Protein AF-0000000071587206 (afdb_homodimer)

InterPro domains:
  IPR025459 Domain of unknown function DUF4279 [PF14106] (5-132)

Radius of gyration: 20.03 Å; Cα contacts (8 Å, |Δi|>4): 593; chains: 2; bounding box: 58×48×37 Å

Solvent-accessible surface area (backbone atoms only — not comparable to full-atom values): 14057 Å² total; per-residue (Å²): 128,79,64,24,29,35,28,26,33,42,34,41,34,29,67,79,74,61,62,65,58,53,28,63,63,63,71,46,83,64,75,44,76,42,46,48,69,41,63,53,89,91,45,88,52,53,31,90,35,18,35,39,25,40,61,53,70,76,35,79,46,62,45,50,48,58,47,46,48,63,54,47,59,75,43,66,85,33,52,67,43,50,51,52,47,39,73,74,54,65,47,45,39,36,37,36,36,42,36,39,30,22,77,80,45,72,51,52,45,51,42,49,29,66,53,28,29,52,37,16,72,72,46,19,26,37,37,50,45,80,42,83,44,125,129,78,65,25,28,35,28,26,36,44,34,41,36,29,66,79,74,61,61,64,56,53,28,63,64,63,72,46,82,62,76,44,76,42,48,48,68,40,64,54,90,92,46,87,51,52,32,89,35,17,35,40,23,41,61,51,70,75,34,80,46,60,45,50,47,60,46,46,49,62,54,45,59,75,45,67,84,32,52,67,44,49,51,50,47,40,72,73,55,65,46,45,39,37,38,37,37,42,35,39,30,23,77,81,44,71,50,52,43,50,42,48,29,67,54,27,28,52,38,16,72,73,48,18,26,37,37,51,47,80,39,85,45,125

pLDDT: mean 91.96, std 6.95, range [60.25, 98.06]

Foldseek 3Di:
DDAKKKKKKKKKKAADDDLVVLCVLLVDQFPDWADAPDADDPRPGHDNITMGMHMDDIDHDQANVVRLCVVCVSCQVRLVSLQVCCVPGVIAMEMEMEIEHDPNRHHDDDDDPVSVVSCVSSVHHYYYHYHYDD/DDAKKKKKKKKKKAADDDLVVLCVLLVDQFPDWADAPDADDPRPGHDNITMGMHMDDIDHDQANVVRLCVVCVSCVVRLVSLQVCCVPGVIAIEMEMEIEHDPNRHHDDDDDPVSVVSCVSSVHHYYYHYHYDD

Organism: Yersinia pestis (NCBI:txid632)

Secondary structure (DSSP, 8-state):
-PPPEEEEEEEEEESS--HHHHHHHHT---SEEE-BT---TT-SS-BSSEEEEEEPPPEE-SBHHHHHHHHHHTTGGGHHHHHHHHHHH--EEEEEEEEEEBTTBPPBEEE-HHHHHHHHHTTEEEEEEEEE--/-PPPEEEEEEEEEESS--HHHHHHHHT---SEEE-BT---TT-SS-BSSEEEEEEPPPEE-SBHHHHHHHHHHTTGGGHHHHHHHHHHH--EEEEEEEEEEBTTBPPBEEE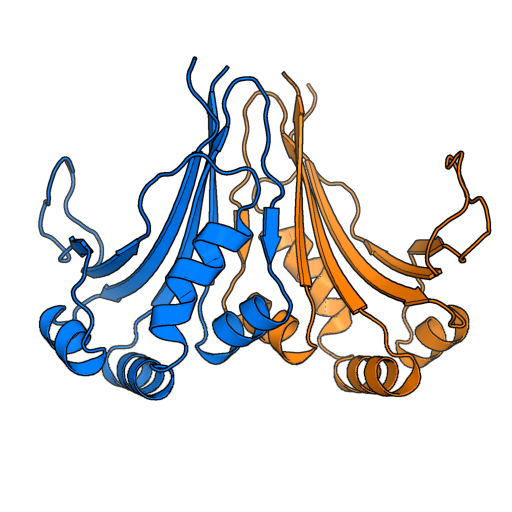-HHHHHHHHHTTEEEEEEEEE--

Nearest PDB structures (foldseek):
  2cz4-assembly1_B  TM=5.087E-01  e=4.008E-01  Thermus thermophilus HB8
  5d4l-assembly2_B  TM=5.015E-01  e=4.863E-01  Thiomonas intermedia K12
  2wny-assembly2_B  TM=2.844E-01  e=4.559E-01  Methanothermobacter thermautotrophicus
  8ic5-assembly1_AA  TM=1.953E-01  e=5.899E-01  Mus musculus
  4wf9-assembly1_D  TM=2.758E-01  e=7.269E+00  Staphylococcus aureus subsp. aureus NCTC 8325

Sequence (268 aa):
MNKTTVKAEFSICGDIFDPNEITTLLQIEPMEVHLKGVISGTRKRPSTETSWSICTEKEESYDVDEQTRKLLSSLKCKIDALEEIKEKYSVTFIFSLLIEIENGEKPSIYWSAETNRFLGSIGAESSIDLYIYSMNKTTVKAEFSICGDIFDPNEITTLLQIEPMEVHLKGVISGTRKRPSTETSWSICTEKEESYDVDEQTRKLLSSLKCKIDALEEIKEKYSVTFIFSLLIEIENGEKPSIYWSAETNRFLGSIGAESSIDLYIYS

Structure (mmCIF, N/CA/C/O backbone):
data_AF-0000000071587206-model_v1
#
loop_
_entity.id
_entity.type
_entity.pdbx_description
1 polymer 'Uncharacterized protein'
#
loop_
_atom_site.group_PDB
_atom_site.id
_atom_site.type_symbol
_atom_site.label_atom_id
_atom_site.label_alt_id
_atom_site.label_comp_id
_atom_site.label_asym_id
_atom_site.label_entity_id
_atom_site.label_seq_id
_atom_site.pdbx_PDB_ins_code
_atom_site.Cartn_x
_atom_site.Cartn_y
_atom_site.Cartn_z
_atom_site.occupancy
_atom_site.B_iso_or_equiv
_atom_site.auth_seq_id
_atom_site.auth_comp_id
_atom_site.auth_asym_id
_atom_site.auth_atom_id
_atom_site.pdbx_PDB_model_num
ATOM 1 N N . MET A 1 1 ? -11.305 15.023 23.125 1 60.25 1 MET A N 1
ATOM 2 C CA . MET A 1 1 ? -10.328 15.312 22.078 1 60.25 1 MET A CA 1
ATOM 3 C C . MET A 1 1 ? -10.383 14.273 20.969 1 60.25 1 MET A C 1
ATOM 5 O O . MET A 1 1 ? -10.484 13.07 21.234 1 60.25 1 MET A O 1
ATOM 9 N N . ASN A 1 2 ? -10.594 14.703 19.75 1 80.81 2 ASN A N 1
ATOM 10 C CA . ASN A 1 2 ? -10.734 13.75 18.672 1 80.81 2 ASN A CA 1
ATOM 11 C C . ASN A 1 2 ? -9.43 12.984 18.422 1 80.81 2 ASN A C 1
ATOM 13 O O . ASN A 1 2 ? -8.344 13.523 18.641 1 80.81 2 ASN A O 1
ATOM 17 N N . LYS A 1 3 ? -9.484 11.703 18.453 1 90.31 3 LYS A N 1
ATOM 18 C CA . LYS A 1 3 ? -8.305 10.867 18.266 1 90.31 3 LYS A CA 1
ATOM 19 C C . LYS A 1 3 ? -8.203 10.383 16.812 1 90.31 3 LYS A C 1
ATOM 21 O O . LYS A 1 3 ? -9.195 10.375 16.094 1 90.31 3 LYS A O 1
ATOM 26 N N . THR A 1 4 ? -6.93 10.156 16.516 1 91.88 4 THR A N 1
ATOM 27 C CA . THR A 1 4 ? -6.703 9.602 15.18 1 91.88 4 THR A CA 1
ATOM 28 C C . THR A 1 4 ? -7.398 8.258 15.031 1 91.88 4 THR A C 1
ATOM 30 O O . THR A 1 4 ? -7.324 7.41 15.93 1 91.88 4 THR A O 1
ATOM 33 N N . THR A 1 5 ? -8.102 8.109 13.938 1 94.5 5 THR A N 1
ATOM 34 C CA . THR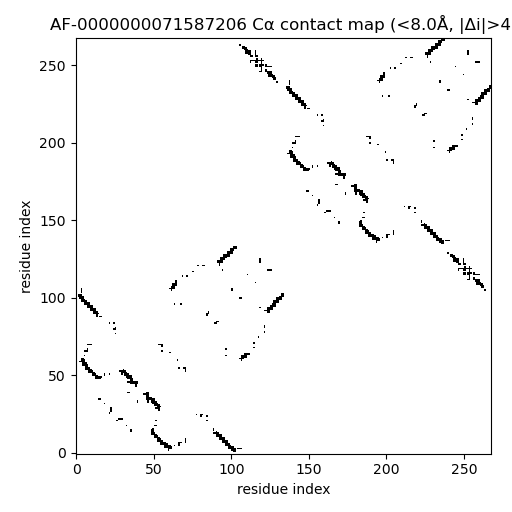 A 1 5 ? -8.844 6.867 13.727 1 94.5 5 THR A CA 1
ATOM 35 C C . THR A 1 5 ? -8.492 6.25 12.375 1 94.5 5 THR A C 1
ATOM 37 O O . THR A 1 5 ? -8.086 6.953 11.453 1 94.5 5 THR A O 1
ATOM 40 N N . VAL A 1 6 ? -8.57 4.965 12.352 1 94.69 6 VAL A N 1
ATOM 41 C CA . VAL A 1 6 ? -8.297 4.199 11.141 1 94.69 6 VAL A CA 1
ATOM 42 C C . VAL A 1 6 ? -9.445 3.229 10.867 1 94.69 6 VAL A C 1
ATOM 44 O O . VAL A 1 6 ? -9.992 2.633 11.797 1 94.69 6 VAL A O 1
ATOM 47 N N . LYS A 1 7 ? -9.789 3.146 9.633 1 95.81 7 LYS A N 1
ATOM 48 C CA . LYS A 1 7 ? -10.758 2.1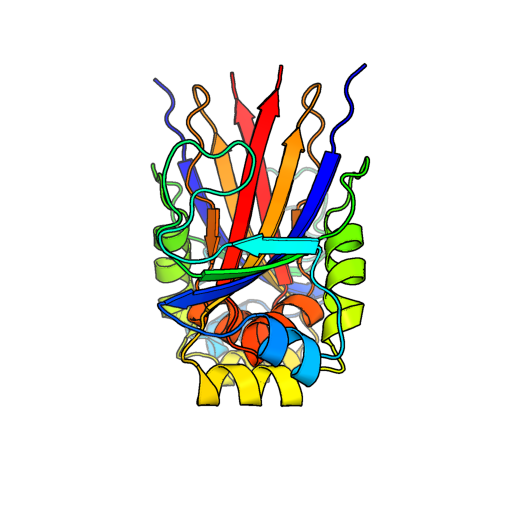8 9.125 1 95.81 7 LYS A CA 1
ATOM 49 C C . LYS A 1 7 ? -10.234 1.481 7.871 1 95.81 7 LYS A C 1
ATOM 51 O O . LYS A 1 7 ? -9.625 2.117 7.008 1 95.81 7 LYS A O 1
ATOM 56 N N . ALA A 1 8 ? -10.352 0.162 7.832 1 96.31 8 ALA A N 1
ATOM 57 C CA . ALA A 1 8 ? -10 -0.601 6.637 1 96.31 8 ALA A CA 1
ATOM 58 C C . ALA A 1 8 ? -11.25 -1.062 5.891 1 96.31 8 ALA A C 1
ATOM 60 O O . ALA A 1 8 ? -12.25 -1.426 6.512 1 96.31 8 ALA A O 1
ATOM 61 N N . GLU A 1 9 ? -11.203 -1.039 4.598 1 97.19 9 GLU A N 1
ATOM 62 C CA . GLU A 1 9 ? -12.328 -1.458 3.766 1 97.19 9 GLU A CA 1
ATOM 63 C C . GLU A 1 9 ? -11.859 -2.287 2.576 1 97.19 9 GLU A C 1
ATOM 65 O O . GLU A 1 9 ? -10.836 -1.973 1.961 1 97.19 9 GLU A O 1
ATOM 70 N N . PHE A 1 10 ? -12.516 -3.381 2.328 1 98.06 10 PHE A N 1
ATOM 71 C CA . PHE A 1 10 ? -12.367 -4.164 1.109 1 98.06 10 PHE A CA 1
ATOM 72 C C . PHE A 1 10 ? -13.617 -4.074 0.247 1 98.06 10 PHE A C 1
ATOM 74 O O . PHE A 1 10 ? -14.727 -4.348 0.719 1 98.06 10 PHE A O 1
ATOM 81 N N . SER A 1 11 ? -13.383 -3.693 -0.993 1 97.75 11 SER A N 1
ATOM 82 C CA . SER A 1 11 ? -14.516 -3.5 -1.886 1 97.75 11 SER A CA 1
ATOM 83 C C . SER A 1 11 ? -14.367 -4.32 -3.162 1 97.75 11 SER A C 1
ATOM 85 O O . SER A 1 11 ? -13.266 -4.441 -3.699 1 97.75 11 SER A O 1
ATOM 87 N N . ILE A 1 12 ? -15.414 -4.824 -3.602 1 97.94 12 ILE A N 1
ATOM 88 C CA . ILE A 1 12 ? -15.57 -5.43 -4.922 1 97.94 12 ILE A CA 1
ATOM 89 C C . ILE A 1 12 ? -16.406 -4.508 -5.812 1 97.94 12 ILE A C 1
ATOM 91 O O . ILE A 1 12 ? -17.578 -4.242 -5.527 1 97.94 12 ILE A O 1
ATOM 95 N N . CYS A 1 13 ? -15.75 -4.004 -6.832 1 97.38 13 CYS A N 1
ATOM 96 C CA . CYS A 1 13 ? -16.406 -3.018 -7.68 1 97.38 13 CYS A CA 1
ATOM 97 C C . CYS A 1 13 ? -16.516 -3.52 -9.117 1 97.38 13 CYS A C 1
ATOM 99 O O . CYS A 1 13 ? -15.586 -4.145 -9.633 1 97.38 13 CYS A O 1
ATOM 101 N N . GLY A 1 14 ? -17.609 -3.266 -9.695 1 95.19 14 GLY A N 1
ATOM 102 C CA . GLY A 1 14 ? -17.844 -3.637 -11.078 1 95.19 14 GLY A CA 1
ATOM 103 C C . GLY A 1 14 ? -19.031 -2.912 -11.703 1 95.19 14 GLY A C 1
ATOM 104 O O . GLY A 1 14 ? -19.703 -2.129 -11.031 1 95.19 14 GLY A O 1
ATOM 105 N N . ASP A 1 15 ? -19.172 -3.08 -13 1 91.69 15 ASP A N 1
ATOM 106 C CA . ASP A 1 15 ? -20.266 -2.428 -13.703 1 91.69 15 ASP A CA 1
ATOM 107 C C . ASP A 1 15 ? -21.609 -2.98 -13.258 1 91.69 15 ASP A C 1
ATOM 109 O O . ASP A 1 15 ? -22.359 -2.312 -12.531 1 91.69 15 ASP A O 1
ATOM 113 N N . ILE A 1 16 ? -21.938 -4.273 -13.672 1 87 16 ILE A N 1
ATOM 114 C CA . ILE A 1 16 ? -23.203 -4.855 -13.25 1 87 16 ILE A CA 1
ATOM 115 C C . ILE A 1 16 ? -22.969 -6.273 -12.734 1 87 16 ILE A C 1
ATOM 117 O O . ILE A 1 16 ? -22.438 -7.125 -13.445 1 87 16 ILE A O 1
ATOM 121 N N . PHE A 1 17 ? -23.266 -6.488 -11.5 1 93.81 17 PHE A N 1
ATOM 122 C CA . PHE A 1 17 ? -23.297 -7.805 -10.875 1 93.81 17 PHE A CA 1
ATOM 123 C C . PHE A 1 17 ? -24.281 -7.832 -9.719 1 93.81 17 PHE A C 1
ATOM 125 O O . PHE A 1 17 ? -24.734 -6.781 -9.258 1 93.81 17 PHE A O 1
ATOM 132 N N . ASP A 1 18 ? -24.703 -8.984 -9.336 1 95 18 ASP A N 1
ATOM 133 C CA . ASP A 1 18 ? -25.609 -9.141 -8.211 1 95 18 ASP A CA 1
ATOM 134 C C . ASP A 1 18 ? -24.844 -9.289 -6.898 1 95 18 ASP A C 1
ATOM 136 O O . ASP A 1 18 ? -24.219 -10.32 -6.652 1 95 18 ASP A O 1
ATOM 140 N N . PRO A 1 19 ? -24.938 -8.312 -6.02 1 96.12 19 PRO A N 1
ATOM 141 C CA . PRO A 1 19 ? -24.219 -8.391 -4.746 1 96.12 19 PRO A CA 1
ATOM 142 C C . PRO A 1 19 ? -24.594 -9.625 -3.936 1 96.12 19 PRO A C 1
ATOM 144 O O . PRO A 1 19 ? -23.766 -10.133 -3.166 1 96.12 19 PRO A O 1
ATOM 147 N N . ASN A 1 20 ? -25.75 -10.117 -4.133 1 96.56 20 ASN A N 1
ATOM 148 C CA . ASN A 1 20 ? -26.172 -11.312 -3.406 1 96.56 20 ASN A CA 1
ATOM 149 C C . ASN A 1 20 ? -25.375 -12.531 -3.842 1 96.56 20 ASN A C 1
ATOM 151 O O . ASN A 1 20 ? -25.109 -13.43 -3.037 1 96.56 20 ASN A O 1
ATOM 155 N N . GLU A 1 21 ? -25.078 -12.57 -5.055 1 96.31 21 GLU A N 1
ATOM 156 C CA . GLU A 1 21 ? -24.25 -13.672 -5.543 1 96.31 21 GLU A CA 1
ATOM 157 C C . GLU A 1 21 ? -22.859 -13.641 -4.906 1 96.31 21 GLU A C 1
ATOM 159 O O . GLU A 1 21 ? -22.312 -14.688 -4.562 1 96.31 21 GLU A O 1
ATOM 164 N N . ILE A 1 22 ? -22.281 -12.43 -4.773 1 96.88 22 ILE A N 1
ATOM 165 C CA . ILE A 1 22 ? -20.984 -12.266 -4.133 1 96.88 22 ILE A CA 1
ATOM 166 C C . ILE A 1 22 ? -21.047 -12.742 -2.686 1 96.88 22 ILE A C 1
ATOM 168 O O . ILE A 1 22 ? -20.172 -13.469 -2.221 1 96.88 22 ILE A O 1
ATOM 172 N N . THR A 1 23 ? -22.141 -12.352 -2.043 1 97.56 23 THR A N 1
ATOM 173 C CA . THR A 1 23 ? -22.359 -12.742 -0.652 1 97.56 23 THR A CA 1
ATOM 174 C C . THR A 1 23 ? -22.422 -14.258 -0.515 1 97.56 23 THR A C 1
ATOM 176 O O . THR A 1 23 ? -21.828 -14.828 0.407 1 97.56 23 THR A O 1
ATOM 179 N N . THR A 1 24 ? -23.094 -14.836 -1.479 1 96.88 24 THR A N 1
ATOM 180 C CA . THR A 1 24 ? -23.25 -16.281 -1.466 1 96.88 24 THR A CA 1
ATOM 181 C C . THR A 1 24 ? -21.922 -16.984 -1.691 1 96.88 24 THR A C 1
ATOM 183 O O . THR A 1 24 ? -21.578 -17.938 -0.986 1 96.88 24 THR A O 1
ATOM 186 N N . LEU A 1 25 ? -21.141 -16.5 -2.619 1 96.12 25 LEU A N 1
ATOM 187 C CA . LEU A 1 25 ? -19.859 -17.109 -2.957 1 96.12 25 LEU A CA 1
ATOM 188 C C . LEU A 1 25 ? -18.859 -16.938 -1.82 1 96.12 25 LEU A C 1
ATOM 190 O O . LEU A 1 25 ? -18.125 -17.875 -1.474 1 96.12 25 LEU A O 1
ATOM 194 N N . LEU A 1 26 ? -18.844 -15.781 -1.201 1 96.62 26 LEU A N 1
ATOM 195 C CA . LEU A 1 26 ? -17.859 -15.469 -0.163 1 96.62 26 LEU A CA 1
ATOM 196 C C . LEU A 1 26 ? -18.328 -15.977 1.196 1 96.62 26 LEU A C 1
ATOM 198 O O . LEU A 1 26 ? -17.516 -16.172 2.102 1 96.62 26 LEU A O 1
ATOM 202 N N . GLN A 1 27 ? -19.656 -16.141 1.321 1 96.69 27 GLN A N 1
ATOM 203 C CA . GLN A 1 27 ? -20.266 -16.453 2.607 1 96.69 27 GLN A CA 1
ATOM 204 C C . GLN A 1 27 ? -19.922 -15.406 3.658 1 96.69 27 GLN A C 1
ATOM 206 O O . GLN A 1 27 ? -19.578 -15.75 4.793 1 96.69 27 GLN A O 1
ATOM 211 N N . ILE A 1 28 ? -19.875 -14.227 3.23 1 96.38 28 ILE A N 1
ATOM 212 C CA . ILE A 1 28 ? -19.656 -13.047 4.062 1 96.38 28 ILE A CA 1
ATOM 213 C C . ILE A 1 28 ? -20.719 -11.992 3.75 1 96.38 28 ILE A C 1
ATOM 215 O O . ILE A 1 28 ? -20.984 -11.695 2.58 1 96.38 28 ILE A O 1
ATOM 219 N N . GLU A 1 29 ? -21.375 -11.5 4.809 1 96.31 29 GLU A N 1
ATOM 220 C CA . GLU A 1 29 ? -22.344 -10.43 4.602 1 96.31 29 GLU A CA 1
ATOM 221 C C . GLU A 1 29 ? -21.656 -9.086 4.414 1 96.31 29 GLU A C 1
ATOM 223 O O . GLU A 1 29 ? -20.75 -8.742 5.172 1 96.31 29 GLU A O 1
ATOM 228 N N . PRO A 1 30 ? -22.062 -8.32 3.408 1 96.75 30 PRO A N 1
ATOM 229 C CA . PRO A 1 30 ? -21.469 -6.996 3.236 1 96.75 30 PRO A CA 1
ATOM 230 C C . PRO A 1 30 ? -21.922 -6 4.297 1 96.75 30 PRO A C 1
ATOM 232 O O . PRO A 1 30 ? -23 -6.172 4.887 1 96.75 30 PRO A O 1
ATOM 235 N N . MET A 1 31 ? -21.141 -5.047 4.5 1 94.19 31 MET A N 1
ATOM 236 C CA . MET A 1 31 ? -21.547 -3.914 5.328 1 94.19 31 MET A CA 1
ATOM 237 C C . MET A 1 31 ? -22.219 -2.834 4.484 1 94.19 31 MET A C 1
ATOM 239 O O . MET A 1 31 ? -23.094 -2.123 4.961 1 94.19 31 MET A O 1
ATOM 243 N N . GLU A 1 32 ? -21.734 -2.74 3.246 1 93.44 32 GLU A N 1
ATOM 244 C CA . GLU A 1 32 ? -22.297 -1.752 2.332 1 93.44 32 GLU A CA 1
ATOM 245 C C . GLU A 1 32 ? -22.438 -2.324 0.925 1 93.44 32 GLU A C 1
ATOM 247 O O . GLU A 1 32 ? -21.562 -3.055 0.451 1 93.44 32 GLU A O 1
ATOM 252 N N . VAL A 1 33 ? -23.547 -1.938 0.276 1 94.94 33 VAL A N 1
ATOM 253 C CA . VAL A 1 33 ? -23.781 -2.291 -1.118 1 94.94 33 VAL A CA 1
ATOM 254 C C . VAL A 1 33 ? -24.266 -1.062 -1.886 1 94.94 33 VAL A C 1
ATOM 256 O O . VAL A 1 33 ? -25.141 -0.324 -1.406 1 94.94 33 VAL A O 1
ATOM 259 N N . HIS A 1 34 ? -23.625 -0.82 -2.932 1 93.19 34 HIS A N 1
ATOM 260 C CA . HIS A 1 34 ? -24.078 0.207 -3.861 1 93.19 34 HIS A CA 1
ATOM 261 C C . HIS A 1 34 ? -24.406 -0.39 -5.227 1 93.19 34 HIS A C 1
ATOM 263 O O . HIS A 1 34 ? -23.641 -1.201 -5.75 1 93.19 34 HIS A O 1
ATOM 269 N N . LEU A 1 35 ? -25.547 0.029 -5.758 1 92.69 35 LEU A N 1
ATOM 270 C CA . LEU A 1 35 ? -25.953 -0.431 -7.082 1 92.69 35 LEU A CA 1
ATOM 271 C C . LEU A 1 35 ? -25.844 0.696 -8.102 1 92.69 35 LEU A C 1
ATOM 273 O O . LEU A 1 35 ? -26.297 1.814 -7.852 1 92.69 35 LEU A O 1
ATOM 277 N N . LYS A 1 36 ? -25.25 0.338 -9.164 1 90.75 36 LYS A N 1
ATOM 278 C CA . LYS A 1 36 ? -25.094 1.326 -10.227 1 90.75 36 LYS A CA 1
ATOM 279 C C . LYS A 1 36 ? -26.438 1.964 -10.578 1 90.75 36 LYS A C 1
ATOM 281 O O . LYS A 1 36 ? -27.438 1.265 -10.742 1 90.75 36 LYS A O 1
ATOM 286 N N . GLY A 1 37 ? -26.359 3.322 -10.656 1 89.38 37 GLY A N 1
ATOM 287 C CA . GLY A 1 37 ? -27.547 4.055 -11.07 1 89.38 37 GLY A CA 1
ATOM 288 C C . GLY A 1 37 ? -28.516 4.336 -9.93 1 89.38 37 GLY A C 1
ATOM 289 O O . GLY A 1 37 ? -29.484 5.066 -10.094 1 89.38 37 GLY A O 1
ATOM 290 N N . VAL A 1 38 ? -28.312 3.73 -8.781 1 85.5 38 VAL A N 1
ATOM 291 C CA . VAL A 1 38 ? -29.203 3.885 -7.633 1 85.5 38 VAL A CA 1
ATOM 292 C C . VAL A 1 38 ? -28.625 4.914 -6.668 1 85.5 38 VAL A C 1
ATOM 294 O O . VAL A 1 38 ? -27.422 4.934 -6.418 1 85.5 38 VAL A O 1
ATOM 297 N N . ILE A 1 39 ? -29.312 5.762 -6.227 1 80.75 39 ILE A N 1
ATOM 298 C CA . ILE A 1 39 ? -28.906 6.73 -5.211 1 80.75 39 ILE A CA 1
ATOM 299 C C . ILE A 1 39 ? -29.094 6.129 -3.822 1 80.75 39 ILE A C 1
ATOM 301 O O . ILE A 1 39 ? -30.203 5.691 -3.471 1 80.75 39 ILE A O 1
ATOM 305 N N . SER A 1 40 ? -27.984 5.84 -3.24 1 69.56 40 SER A N 1
ATOM 306 C CA . SER A 1 40 ? -28.109 5.184 -1.94 1 69.56 40 SER A CA 1
ATOM 307 C C . SER A 1 40 ? -27.578 6.07 -0.822 1 69.56 40 SER A C 1
ATOM 309 O O . SER A 1 40 ? -26.609 6.816 -1.02 1 69.56 40 SER A O 1
ATOM 311 N N . GLY A 1 41 ? -28.25 5.875 0.346 1 67.12 41 GLY A N 1
ATOM 312 C CA . GLY A 1 41 ? -27.812 6.527 1.57 1 67.12 41 GLY A CA 1
ATOM 313 C C . GLY A 1 41 ? -27.844 8.039 1.48 1 67.12 41 GLY A C 1
ATOM 314 O O . GLY A 1 41 ? -28.859 8.633 1.112 1 67.12 41 GLY A O 1
ATOM 315 N N . THR A 1 42 ? -26.688 8.648 1.854 1 63.88 42 THR A N 1
ATOM 316 C CA . THR A 1 42 ? -26.578 10.102 1.931 1 63.88 42 THR A CA 1
ATOM 317 C C . THR A 1 42 ? -26.031 10.672 0.626 1 63.88 42 THR A C 1
ATOM 319 O O . THR A 1 42 ? -25.812 11.875 0.511 1 63.88 42 THR A O 1
ATOM 322 N N . ARG A 1 43 ? -26.031 9.742 -0.303 1 68.75 43 ARG A N 1
ATOM 323 C CA . ARG A 1 43 ? -25.469 10.164 -1.582 1 68.75 43 ARG A CA 1
ATOM 324 C C . ARG A 1 43 ? -26.484 10.969 -2.387 1 68.75 43 ARG A C 1
ATOM 326 O O . ARG A 1 43 ? -27.688 10.695 -2.336 1 68.75 43 ARG A O 1
ATOM 333 N N . LYS A 1 44 ? -25.906 11.984 -3.039 1 74.31 44 LYS A N 1
ATOM 334 C CA . LYS A 1 44 ? -26.766 12.844 -3.857 1 74.31 44 LYS A CA 1
ATOM 335 C C . LYS A 1 44 ? -26.766 12.391 -5.316 1 74.31 44 LYS A C 1
ATOM 337 O O . LYS A 1 44 ? -27.656 12.75 -6.086 1 74.31 44 LYS A O 1
ATOM 342 N N . ARG A 1 45 ? -25.875 11.719 -5.609 1 83.19 45 ARG A N 1
ATOM 343 C CA . ARG A 1 45 ? -25.75 11.273 -6.992 1 83.19 45 ARG A CA 1
ATOM 344 C C . ARG A 1 45 ? -25.766 9.758 -7.086 1 83.19 45 ARG A C 1
ATOM 346 O O . ARG A 1 45 ? -25.344 9.062 -6.152 1 83.19 45 ARG A O 1
ATOM 353 N N . PRO A 1 46 ? -26.344 9.305 -8.25 1 83.31 46 PRO A N 1
ATOM 354 C CA . PRO A 1 46 ? -26.359 7.852 -8.422 1 83.31 46 PRO A CA 1
ATOM 355 C C . PRO A 1 46 ? -24.953 7.25 -8.461 1 83.31 46 PRO A C 1
ATOM 357 O O . PRO A 1 46 ? -24.016 7.906 -8.906 1 83.31 46 PRO A O 1
ATOM 360 N N . SER A 1 47 ? -24.953 6.031 -7.969 1 86.88 47 SER A N 1
ATOM 361 C CA . SER A 1 47 ? -23.672 5.328 -8.047 1 86.88 47 SER A CA 1
ATOM 362 C C . SER A 1 47 ? -23.281 5.043 -9.5 1 86.88 47 SER A C 1
ATOM 364 O O . SER A 1 47 ? -24.141 4.672 -10.312 1 86.88 47 SER A O 1
ATOM 366 N N . THR A 1 48 ? -22.016 5.262 -9.719 1 88.38 48 THR A N 1
ATOM 367 C CA . THR A 1 48 ? -21.547 5.062 -11.078 1 88.38 48 THR A CA 1
ATOM 368 C C . THR A 1 48 ? -21.125 3.611 -11.305 1 88.38 48 THR A C 1
ATOM 370 O O . THR A 1 48 ? -20.875 3.201 -12.438 1 88.38 48 THR A O 1
ATOM 373 N N . GLU A 1 49 ? -21.125 2.863 -10.242 1 92.56 49 GLU A N 1
ATOM 374 C CA . GLU A 1 49 ? -20.75 1.451 -10.305 1 92.56 49 GLU A CA 1
ATOM 375 C C . GLU A 1 49 ? -21.469 0.652 -9.211 1 92.56 49 GLU A C 1
ATOM 377 O O . GLU A 1 49 ? -22.078 1.229 -8.312 1 92.56 49 GLU A O 1
ATOM 382 N N . THR A 1 50 ? -21.562 -0.579 -9.492 1 95 50 THR A N 1
ATOM 383 C CA . THR A 1 50 ? -22.016 -1.473 -8.43 1 95 50 THR A CA 1
ATOM 384 C C . THR A 1 50 ? -20.859 -1.872 -7.523 1 95 50 THR A C 1
ATOM 386 O O . THR A 1 50 ? -19.75 -2.154 -8.008 1 95 50 THR A O 1
ATOM 389 N N . SER A 1 51 ? -21.125 -1.904 -6.18 1 96.12 51 SER A N 1
ATOM 390 C CA . SER A 1 51 ? -20.062 -2.273 -5.266 1 96.12 51 SER A CA 1
ATOM 391 C C . SER A 1 51 ? -20.594 -3.078 -4.086 1 96.12 51 SER A C 1
ATOM 393 O O . SER A 1 51 ? -21.734 -2.896 -3.668 1 96.12 51 SER A O 1
ATOM 395 N N . TRP A 1 52 ? -19.828 -4.043 -3.701 1 97.5 52 TRP A N 1
ATOM 396 C CA . TRP A 1 52 ? -19.953 -4.859 -2.498 1 97.5 52 TRP A CA 1
ATOM 397 C C . TRP A 1 52 ? -18.766 -4.629 -1.563 1 97.5 52 TRP A C 1
ATOM 399 O O . TRP A 1 52 ? -17.609 -4.758 -1.972 1 97.5 52 TRP A O 1
ATOM 409 N N . SER A 1 53 ? -19.062 -4.195 -0.27 1 97.62 53 SER A N 1
ATOM 410 C CA . SER A 1 53 ? -17.906 -3.844 0.558 1 97.62 53 SER A CA 1
ATOM 411 C C . SER A 1 53 ? -18.094 -4.336 1.99 1 97.62 53 SER A C 1
ATOM 413 O O . SER A 1 53 ? -19.203 -4.367 2.506 1 97.62 53 SER A O 1
ATOM 415 N N . ILE A 1 54 ? -16.984 -4.758 2.559 1 97.19 54 ILE A N 1
ATOM 416 C CA . ILE A 1 54 ? -16.875 -4.988 3.994 1 97.19 54 ILE A CA 1
ATOM 417 C C . ILE A 1 54 ? -15.836 -4.031 4.59 1 97.19 54 ILE A C 1
ATOM 419 O O . ILE A 1 54 ? -14.898 -3.623 3.906 1 97.19 54 ILE A O 1
ATOM 423 N N . CYS A 1 55 ? -15.992 -3.652 5.812 1 96.38 55 CYS A N 1
ATOM 424 C CA . CYS A 1 55 ? -15.07 -2.711 6.441 1 96.38 55 CYS A CA 1
ATOM 425 C C . CYS A 1 55 ? -14.977 -2.961 7.941 1 96.38 55 CYS A C 1
ATOM 427 O O . CYS A 1 55 ? -15.828 -3.646 8.516 1 96.38 55 CYS A O 1
ATOM 429 N N . THR A 1 56 ? -13.93 -2.578 8.531 1 94.25 56 THR A N 1
ATOM 430 C CA . THR A 1 56 ? -13.805 -2.574 9.984 1 94.25 56 THR A CA 1
ATOM 431 C C . THR A 1 56 ? -14.484 -1.347 10.586 1 94.25 56 THR A C 1
ATOM 433 O O . THR A 1 56 ? -14.828 -0.408 9.867 1 94.25 56 THR A O 1
ATOM 436 N N . GLU A 1 57 ? -14.727 -1.416 11.828 1 91 57 GLU A N 1
ATOM 437 C CA . GLU A 1 57 ? -15.164 -0.199 12.508 1 91 57 GLU A CA 1
ATOM 438 C C . GLU A 1 57 ? -14.047 0.844 12.539 1 91 57 GLU A C 1
ATOM 440 O O . GLU A 1 57 ? -12.867 0.5 12.477 1 91 57 GLU A O 1
ATOM 445 N N . LYS A 1 58 ? -14.523 1.998 12.484 1 92.31 58 LYS A N 1
ATOM 446 C CA . LYS A 1 58 ? -13.57 3.072 12.727 1 92.31 58 LYS A CA 1
ATOM 447 C C . LYS A 1 58 ? -13.062 3.043 14.164 1 92.31 58 LYS A C 1
ATOM 449 O O . LYS A 1 58 ? -13.859 3.098 15.109 1 92.31 58 LYS A O 1
ATOM 454 N N . GLU A 1 59 ? -11.844 2.83 14.352 1 91.12 59 GLU A N 1
ATOM 455 C CA . GLU A 1 59 ? -11.305 2.707 15.703 1 91.12 59 GLU A CA 1
ATOM 456 C C . GLU A 1 59 ? -10.047 3.543 15.875 1 91.12 59 GLU A C 1
ATOM 458 O O . GLU A 1 59 ? -9.32 3.787 14.906 1 91.12 59 GLU A O 1
ATOM 463 N N . GLU A 1 60 ? -9.898 3.975 17.109 1 91.06 60 GLU A N 1
ATOM 464 C CA . GLU A 1 60 ? -8.617 4.598 17.422 1 91.06 60 GLU A CA 1
ATOM 465 C C . GLU A 1 60 ? -7.461 3.635 17.188 1 91.06 60 GLU A C 1
ATOM 467 O O . GLU A 1 60 ? -7.473 2.506 17.688 1 91.06 60 GLU A O 1
ATOM 472 N N . SER A 1 61 ? -6.551 4.09 16.344 1 86.5 61 SER A N 1
ATOM 473 C CA . SER A 1 61 ? -5.445 3.188 16.031 1 86.5 61 SER A CA 1
ATOM 474 C C . SER A 1 61 ? -4.188 3.963 15.648 1 86.5 61 SER A C 1
ATOM 476 O O . SER A 1 61 ? -4.266 4.992 14.977 1 86.5 61 SER A O 1
ATOM 478 N N . TYR A 1 62 ? -3.025 3.375 16.125 1 83.25 62 TYR A N 1
ATOM 479 C CA . TYR A 1 62 ? -1.745 3.975 15.758 1 83.25 62 TYR A CA 1
ATOM 480 C C . TYR A 1 62 ? -0.935 3.037 14.867 1 83.25 62 TYR A C 1
ATOM 482 O O . TYR A 1 62 ? 0.234 3.305 14.578 1 83.25 62 TYR A O 1
ATOM 490 N N . ASP A 1 63 ? -1.565 1.999 14.539 1 87.88 63 ASP A N 1
ATOM 491 C CA . ASP A 1 63 ? -0.984 1.009 13.641 1 87.88 63 ASP A CA 1
ATOM 492 C C . ASP A 1 63 ? -2.025 0.486 12.656 1 87.88 63 ASP A C 1
ATOM 494 O O . ASP A 1 63 ? -2.896 -0.305 13.023 1 87.88 63 ASP A O 1
ATOM 498 N N . VAL A 1 64 ? -1.847 0.819 11.422 1 89.44 64 VAL A N 1
ATOM 499 C CA . VAL A 1 64 ? -2.881 0.511 10.438 1 89.44 64 VAL A CA 1
ATOM 500 C C . VAL A 1 64 ? -2.932 -0.997 10.203 1 89.44 64 VAL A C 1
ATOM 502 O O . VAL A 1 64 ? -3.922 -1.515 9.68 1 89.44 64 VAL A O 1
ATOM 505 N N . ASP A 1 65 ? -1.839 -1.65 10.516 1 88.56 65 ASP A N 1
ATOM 506 C CA . ASP A 1 65 ? -1.766 -3.088 10.273 1 88.56 65 ASP A CA 1
ATOM 507 C C . ASP A 1 65 ? -2.826 -3.834 11.086 1 88.56 65 ASP A C 1
ATOM 509 O O . ASP A 1 65 ? -3.266 -4.918 10.688 1 88.56 65 ASP A O 1
ATOM 513 N N . GLU A 1 66 ? -3.223 -3.328 12.172 1 88.62 66 GLU A N 1
ATOM 514 C CA . GLU A 1 66 ? -4.254 -3.963 12.984 1 88.62 66 GLU A CA 1
ATOM 515 C C . GLU A 1 66 ? -5.562 -4.098 12.211 1 88.62 66 GLU A C 1
ATOM 517 O O . GLU A 1 66 ? -6.145 -5.184 12.156 1 88.62 66 GLU A O 1
ATOM 522 N N . GLN A 1 67 ? -6.02 -2.973 11.695 1 91.81 67 GLN A N 1
ATOM 523 C CA . GLN A 1 67 ? -7.254 -2.982 10.914 1 91.81 67 GLN A CA 1
ATOM 524 C C . GLN A 1 67 ? -7.094 -3.816 9.648 1 91.81 67 GLN A C 1
ATOM 526 O O . GLN A 1 67 ? -8.016 -4.523 9.242 1 91.81 67 GLN A O 1
ATOM 531 N N . THR A 1 68 ? -5.906 -3.666 9.039 1 94 68 THR A N 1
ATOM 532 C CA . THR A 1 68 ? -5.625 -4.438 7.836 1 94 68 THR A CA 1
ATOM 533 C C . THR A 1 68 ? -5.75 -5.934 8.109 1 94 68 THR A C 1
ATOM 535 O O . THR A 1 68 ? -6.469 -6.641 7.398 1 94 68 THR A O 1
ATOM 538 N N . ARG A 1 69 ? -5.156 -6.422 9.07 1 91.19 69 ARG A N 1
ATOM 539 C CA . ARG A 1 69 ? -5.152 -7.844 9.406 1 91.19 69 ARG A CA 1
ATOM 540 C C . ARG A 1 69 ? -6.555 -8.328 9.758 1 91.19 69 ARG A C 1
ATOM 542 O O . ARG A 1 69 ? -6.969 -9.406 9.336 1 91.19 69 ARG A O 1
ATOM 549 N N . LYS A 1 70 ? -7.25 -7.566 10.547 1 90.69 70 LYS A N 1
ATOM 550 C CA . LYS A 1 70 ? -8.617 -7.922 10.922 1 90.69 70 LYS A CA 1
ATOM 551 C C . LYS A 1 70 ? -9.492 -8.148 9.695 1 90.69 70 LYS A C 1
ATOM 553 O O . LYS A 1 70 ? -10.234 -9.133 9.625 1 90.69 70 LYS A O 1
ATOM 558 N N . LEU A 1 71 ? -9.352 -7.254 8.805 1 93.5 71 LEU A N 1
ATOM 559 C CA . LEU A 1 71 ? -10.195 -7.324 7.617 1 93.5 71 LEU A CA 1
ATOM 560 C C . LEU A 1 71 ? -9.75 -8.469 6.707 1 93.5 71 LEU A C 1
ATOM 562 O O . LEU A 1 71 ? -10.578 -9.266 6.262 1 93.5 71 LEU A O 1
ATOM 566 N N . LEU A 1 72 ? -8.445 -8.562 6.484 1 93.06 72 LEU A N 1
ATOM 567 C CA . LEU A 1 72 ? -7.949 -9.5 5.484 1 93.06 72 LEU A CA 1
ATOM 568 C C . LEU A 1 72 ? -8 -10.93 6.016 1 93.06 72 LEU A C 1
ATOM 570 O O . LEU A 1 72 ? -8.031 -11.891 5.234 1 93.06 72 LEU A O 1
ATOM 574 N N . SER A 1 73 ? -8.016 -11.094 7.27 1 91.06 73 SER A N 1
ATOM 575 C CA . SER A 1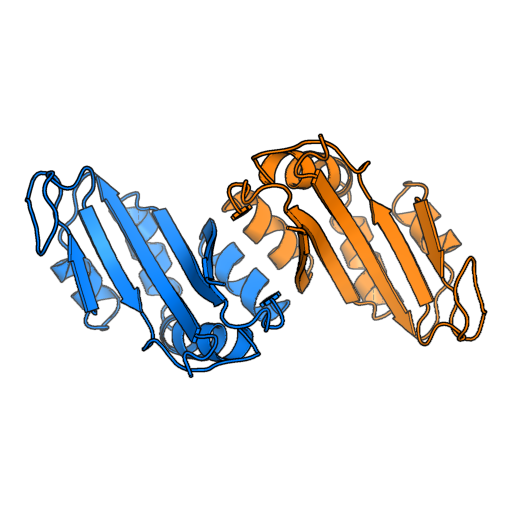 73 ? -8.117 -12.43 7.848 1 91.06 73 SER A CA 1
ATOM 576 C C . SER A 1 73 ? -9.398 -13.125 7.402 1 91.06 73 SER A C 1
ATOM 578 O O . SER A 1 73 ? -9.406 -14.344 7.191 1 91.06 73 SER A O 1
ATOM 580 N N . SER A 1 74 ? -10.445 -12.375 7.242 1 89.44 74 SER A N 1
ATOM 581 C CA . SER A 1 74 ? -11.727 -12.938 6.836 1 89.44 74 SER A CA 1
ATOM 582 C C . SER A 1 74 ? -11.719 -13.328 5.359 1 89.44 74 SER A C 1
ATOM 584 O O . SER A 1 74 ? -12.547 -14.125 4.918 1 89.44 74 SER A O 1
ATOM 586 N N . LEU A 1 75 ? -10.75 -12.836 4.625 1 94.44 75 LEU A N 1
ATOM 587 C CA . LEU A 1 75 ? -10.719 -13.031 3.182 1 94.44 75 LEU A CA 1
ATOM 588 C C . LEU A 1 75 ? -9.672 -14.07 2.795 1 94.44 75 LEU A C 1
ATOM 590 O O . LEU A 1 75 ? -9.711 -14.617 1.69 1 94.44 75 LEU A O 1
ATOM 594 N N . LYS A 1 76 ? -8.719 -14.281 3.674 1 91.25 76 LYS A N 1
ATOM 595 C CA . LYS A 1 76 ? -7.574 -15.133 3.367 1 91.25 76 LYS A CA 1
ATOM 596 C C . LYS A 1 76 ? -8.023 -16.531 2.982 1 91.25 76 LYS A C 1
ATOM 598 O O . LYS A 1 76 ? -7.383 -17.188 2.154 1 91.25 76 LYS A O 1
ATOM 603 N N . CYS A 1 77 ? -9.133 -17.016 3.5 1 91.81 77 CYS A N 1
ATOM 604 C CA . CYS A 1 77 ? -9.617 -18.359 3.201 1 91.81 77 CYS A CA 1
ATOM 605 C C . CYS A 1 77 ? -10.586 -18.344 2.027 1 91.81 77 CYS A C 1
ATOM 607 O O . CYS A 1 77 ? -11.203 -19.359 1.709 1 91.81 77 CYS A O 1
ATOM 609 N N . LYS A 1 78 ? -10.688 -17.219 1.437 1 95.19 78 LYS A N 1
ATOM 610 C CA . LYS A 1 78 ? -11.688 -17.062 0.38 1 95.19 78 LYS A CA 1
ATOM 611 C C . LYS A 1 78 ? -11.023 -16.812 -0.969 1 95.19 78 LYS A C 1
ATOM 613 O O . LYS A 1 78 ? -11.664 -16.297 -1.889 1 95.19 78 LYS A O 1
ATOM 618 N N . ILE A 1 79 ? -9.797 -17.156 -1.1 1 94.5 79 ILE A N 1
ATOM 619 C CA . ILE A 1 79 ? -9.039 -16.812 -2.299 1 94.5 79 ILE A CA 1
ATOM 620 C C . ILE A 1 79 ? -9.688 -17.469 -3.52 1 94.5 79 ILE A C 1
ATOM 622 O O . ILE A 1 79 ? -9.859 -16.828 -4.559 1 94.5 79 ILE A O 1
ATOM 626 N N . ASP A 1 80 ? -10.047 -18.703 -3.408 1 95.25 80 ASP A N 1
ATOM 627 C CA . ASP A 1 80 ? -10.688 -19.406 -4.52 1 95.25 80 ASP A CA 1
ATOM 628 C C . ASP A 1 80 ? -11.984 -18.719 -4.926 1 95.25 80 ASP A C 1
ATOM 630 O O . ASP A 1 80 ? -12.266 -18.562 -6.117 1 95.25 80 ASP A O 1
ATOM 634 N N . ALA A 1 81 ? -12.75 -18.422 -3.906 1 96.88 81 ALA A N 1
ATOM 635 C CA . ALA A 1 81 ? -14.008 -17.734 -4.176 1 96.88 81 ALA A CA 1
ATOM 636 C C . ALA A 1 81 ? -13.766 -16.375 -4.844 1 96.88 81 ALA A C 1
ATOM 638 O O . ALA A 1 81 ? -14.492 -15.992 -5.762 1 96.88 81 ALA A O 1
ATOM 639 N N . LEU A 1 82 ? -12.758 -15.664 -4.391 1 97.25 82 LEU A N 1
ATOM 640 C CA . LEU A 1 82 ? -12.422 -14.367 -4.965 1 97.25 82 LEU A CA 1
ATOM 641 C C . LEU A 1 82 ? -11.977 -14.516 -6.414 1 97.25 82 LEU A C 1
ATOM 643 O O . LEU A 1 82 ? -12.344 -13.703 -7.266 1 97.25 82 LEU A O 1
ATOM 647 N N . GLU A 1 83 ? -11.25 -15.508 -6.629 1 95.25 83 GLU A N 1
ATOM 648 C CA . GLU A 1 83 ? -10.812 -15.773 -8 1 95.25 83 GLU A CA 1
ATOM 649 C C . GLU A 1 83 ? -12 -16.094 -8.906 1 95.25 83 GLU A C 1
ATOM 651 O O . GLU A 1 83 ? -12.07 -15.609 -10.039 1 95.25 83 GLU A O 1
ATOM 656 N N . GLU A 1 84 ? -12.867 -16.906 -8.406 1 95.69 84 GLU A N 1
ATOM 657 C CA . GLU A 1 84 ? -14.078 -17.234 -9.156 1 95.69 84 GLU A CA 1
ATOM 658 C C . GLU A 1 84 ? -14.891 -15.969 -9.461 1 95.69 84 GLU A C 1
ATOM 660 O O . GLU A 1 84 ? -15.398 -15.812 -10.57 1 95.69 84 GLU A O 1
ATOM 665 N N . ILE A 1 85 ? -15.023 -15.133 -8.523 1 96.75 85 ILE A N 1
ATOM 666 C CA . ILE A 1 85 ? -15.773 -13.891 -8.672 1 96.75 85 ILE A CA 1
ATOM 667 C C . ILE A 1 85 ? -15.141 -13.031 -9.773 1 96.75 85 ILE A C 1
ATOM 669 O O . ILE A 1 85 ? -15.852 -12.484 -10.6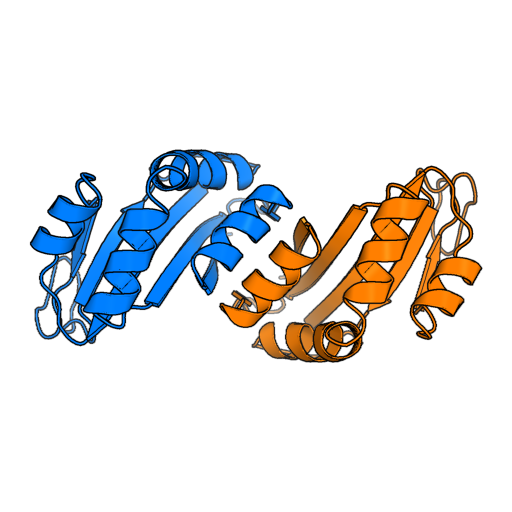25 1 96.75 85 ILE A O 1
ATOM 673 N N . LYS A 1 86 ? -13.867 -12.891 -9.672 1 94.69 86 LYS A N 1
ATOM 674 C CA . LYS A 1 86 ? -13.164 -12.102 -10.672 1 94.69 86 LYS A CA 1
ATOM 675 C C . LYS A 1 86 ? -13.375 -12.664 -12.07 1 94.69 86 LYS A C 1
ATOM 677 O O . LYS A 1 86 ? -13.57 -11.906 -13.031 1 94.69 86 LYS A O 1
ATOM 682 N N . GLU A 1 87 ? -13.328 -13.906 -12.203 1 91.75 87 GLU A N 1
ATOM 683 C CA . GLU A 1 87 ? -13.484 -14.57 -13.492 1 91.75 87 GLU A CA 1
ATOM 684 C C . GLU A 1 87 ? -14.906 -14.406 -14.031 1 91.75 87 GLU A C 1
ATOM 686 O O . GLU A 1 87 ? -15.094 -14.172 -15.227 1 91.75 87 GLU A O 1
ATOM 691 N N . LYS A 1 88 ? -15.828 -14.46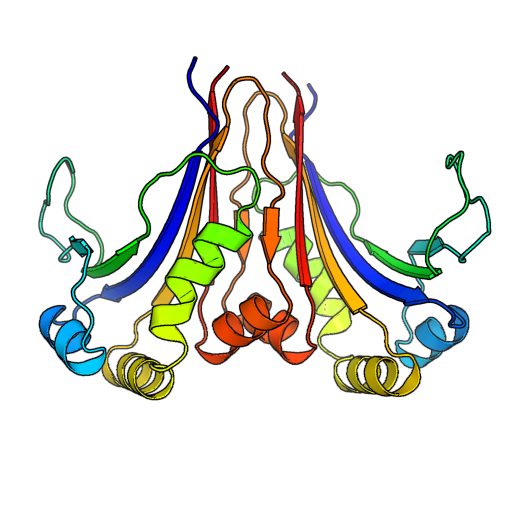9 -13.172 1 93.06 88 LYS A N 1
ATOM 692 C CA . LYS A 1 88 ? -17.234 -14.477 -13.57 1 93.06 88 LYS A CA 1
ATOM 693 C C . LYS A 1 88 ? -17.734 -13.062 -13.859 1 93.06 88 LYS A C 1
ATOM 695 O O . LYS A 1 88 ? -18.531 -12.852 -14.773 1 93.06 88 LYS A O 1
ATOM 700 N N . TYR A 1 89 ? -17.312 -12.008 -13.102 1 92.75 89 TYR A N 1
ATOM 701 C CA . TYR A 1 89 ? -17.984 -10.711 -13.164 1 92.75 89 TYR A CA 1
ATOM 702 C C . TYR A 1 89 ? -17.031 -9.625 -13.617 1 92.75 89 TYR A C 1
ATOM 704 O O . TYR A 1 89 ? -17.438 -8.484 -13.859 1 92.75 89 TYR A O 1
ATOM 712 N N . SER A 1 90 ? -15.891 -9.781 -13.898 1 91.25 90 SER A N 1
ATOM 713 C CA . SER A 1 90 ? -14.914 -8.781 -14.289 1 91.25 90 SER A CA 1
ATOM 714 C C . SER A 1 90 ? -14.867 -7.629 -13.289 1 91.25 90 SER A C 1
ATOM 716 O O . SER A 1 90 ? -15 -6.465 -13.672 1 91.25 90 SER A O 1
ATOM 718 N N . VAL A 1 91 ? -14.727 -7.875 -12.094 1 96.44 91 VAL A N 1
ATOM 719 C CA . VAL A 1 91 ? -14.766 -6.895 -11.016 1 96.44 91 VAL A CA 1
ATOM 720 C C . VAL A 1 91 ? -13.344 -6.461 -10.656 1 96.44 91 VAL A C 1
ATOM 722 O O . VAL A 1 91 ? -12.375 -7.082 -11.094 1 96.44 91 VAL A O 1
ATOM 725 N N . THR A 1 92 ? -13.266 -5.379 -9.977 1 96.94 92 THR A N 1
ATOM 726 C CA . THR A 1 92 ? -12.023 -4.895 -9.375 1 96.94 92 THR A CA 1
ATOM 727 C C . THR A 1 92 ? -12.086 -5.004 -7.855 1 96.94 92 THR A C 1
ATOM 729 O O . THR A 1 92 ? -13.094 -4.656 -7.238 1 96.94 92 THR A O 1
ATOM 732 N N . PHE A 1 93 ? -11.055 -5.586 -7.316 1 98.06 93 PHE A N 1
ATOM 733 C CA . PHE A 1 93 ? -10.914 -5.613 -5.867 1 98.06 93 PHE A CA 1
ATOM 734 C C . PHE A 1 93 ? -10.109 -4.414 -5.379 1 98.06 93 PHE A C 1
ATOM 736 O O . PHE A 1 93 ? -9.062 -4.094 -5.949 1 98.06 93 PHE A O 1
ATOM 743 N N . ILE A 1 94 ? -10.617 -3.756 -4.328 1 97.75 94 ILE A N 1
ATOM 744 C CA . ILE A 1 94 ? -9.922 -2.586 -3.799 1 97.75 94 ILE A CA 1
ATOM 745 C C . ILE A 1 94 ? -9.812 -2.695 -2.281 1 97.75 94 ILE A C 1
ATOM 747 O O . ILE A 1 94 ? -10.812 -2.895 -1.592 1 97.75 94 ILE A O 1
ATOM 751 N N . PHE A 1 95 ? -8.656 -2.652 -1.812 1 97.69 95 PHE A N 1
ATOM 752 C CA . PHE A 1 95 ? -8.414 -2.486 -0.385 1 97.69 95 PHE A CA 1
ATOM 753 C C . PHE A 1 95 ? -8.086 -1.033 -0.057 1 97.69 95 PHE A C 1
ATOM 755 O O . PHE A 1 95 ? -7.152 -0.458 -0.617 1 97.69 95 PHE A O 1
ATOM 762 N N . SER A 1 96 ? -8.828 -0.435 0.841 1 96.75 96 SER A N 1
ATOM 763 C CA . SER A 1 96 ? -8.656 0.976 1.169 1 96.75 96 SER A CA 1
ATOM 764 C C . SER A 1 96 ? -8.5 1.179 2.672 1 96.75 96 SER A C 1
ATOM 766 O O . SER A 1 96 ? -9.188 0.539 3.465 1 96.75 96 SER A O 1
ATOM 768 N N . LEU A 1 97 ? -7.582 2.043 3.014 1 95.88 97 LEU A N 1
ATOM 769 C CA . LEU A 1 97 ? -7.457 2.525 4.387 1 95.88 97 LEU A CA 1
ATOM 770 C C . LEU A 1 97 ? -7.953 3.963 4.504 1 95.88 97 LEU A C 1
ATOM 772 O O . LEU A 1 97 ? -7.504 4.84 3.762 1 95.88 97 LEU A O 1
ATOM 776 N N . LEU A 1 98 ? -8.875 4.164 5.348 1 95 98 LEU A N 1
ATOM 777 C CA . LEU A 1 98 ? -9.32 5.512 5.695 1 95 98 LEU A CA 1
ATOM 778 C C . LEU A 1 98 ? -8.688 5.977 7 1 95 98 LEU A C 1
ATOM 780 O O . LEU A 1 98 ? -8.875 5.355 8.047 1 95 98 LEU A O 1
ATOM 784 N N . ILE A 1 99 ? -7.941 7 6.941 1 94.56 99 ILE A N 1
ATOM 785 C CA . ILE A 1 99 ? -7.207 7.496 8.102 1 94.56 99 ILE A CA 1
ATOM 786 C C . ILE A 1 99 ? -7.613 8.938 8.391 1 94.56 99 ILE A C 1
ATOM 788 O O . ILE A 1 99 ? -7.5 9.805 7.527 1 94.56 99 ILE A O 1
ATOM 792 N N . GLU A 1 100 ? -8.102 9.18 9.547 1 93.94 100 GLU A N 1
ATOM 793 C CA . GLU A 1 100 ? -8.359 10.523 10.039 1 93.94 100 GLU A CA 1
ATOM 794 C C . GLU A 1 100 ? -7.316 10.945 11.07 1 93.94 100 GLU A C 1
ATOM 796 O O . GLU A 1 100 ? -7.309 10.445 12.195 1 93.94 100 GLU A O 1
ATOM 801 N N . ILE A 1 101 ? -6.52 11.836 10.688 1 91.31 101 ILE A N 1
ATOM 802 C CA . ILE A 1 101 ? -5.449 12.289 11.57 1 91.31 101 ILE A CA 1
ATOM 803 C C . ILE A 1 101 ? -5.941 13.453 12.43 1 91.31 101 ILE A C 1
ATOM 805 O O . ILE A 1 101 ? -6.406 14.461 11.898 1 91.31 101 ILE A O 1
ATOM 809 N N . GLU A 1 102 ? -5.797 13.281 13.711 1 89.44 102 GLU A N 1
ATOM 810 C CA . GLU A 1 102 ? -6.156 14.312 14.672 1 89.44 102 GLU A CA 1
ATOM 811 C C . GLU A 1 102 ? -4.949 14.75 15.5 1 89.44 102 GLU A C 1
ATOM 813 O O . GLU A 1 102 ? -4.129 13.922 15.891 1 89.44 102 GLU A O 1
ATOM 818 N N . ASN A 1 103 ? -4.824 16.047 15.758 1 86.88 103 ASN A N 1
ATOM 819 C CA . ASN A 1 103 ? -3.805 16.609 16.641 1 86.88 103 ASN A CA 1
ATOM 820 C C . ASN A 1 103 ? -2.398 16.281 16.141 1 86.88 103 ASN A C 1
ATOM 822 O O . ASN A 1 103 ? -1.5 16.031 16.953 1 86.88 103 ASN A O 1
ATOM 826 N N . GLY A 1 104 ? -2.273 16.031 14.891 1 82.19 104 GLY A N 1
ATOM 827 C CA . GLY A 1 104 ? -0.966 15.773 14.305 1 82.19 104 GLY A CA 1
ATOM 828 C C . GLY A 1 104 ? -0.445 14.383 14.609 1 82.19 104 GLY A C 1
ATOM 829 O O . GLY A 1 104 ? 0.712 14.07 14.32 1 82.19 104 GLY A O 1
ATOM 830 N N . GLU A 1 105 ? -1.253 13.594 15.242 1 86.31 105 GLU A N 1
ATOM 831 C CA . GLU A 1 105 ? -0.842 12.234 15.57 1 86.31 105 GLU A CA 1
ATOM 832 C C . GLU A 1 105 ? -1.056 11.297 14.383 1 86.31 105 GLU A C 1
ATOM 834 O O . GLU A 1 105 ? -2.182 10.867 14.117 1 86.31 105 GLU A O 1
ATOM 839 N N . LYS A 1 106 ? 0.023 10.992 13.734 1 87.75 106 LYS A N 1
ATOM 840 C CA . LYS A 1 106 ? -0.042 10.125 12.562 1 87.75 106 LYS A CA 1
ATOM 841 C C . LYS A 1 106 ? 0.207 8.672 12.938 1 87.75 106 LYS A C 1
ATOM 843 O O . LYS A 1 106 ? 1.13 8.367 13.703 1 87.75 106 LYS A O 1
ATOM 848 N N . PRO A 1 107 ? -0.632 7.801 12.438 1 90.31 107 PRO A N 1
ATOM 849 C CA . PRO A 1 107 ? -0.326 6.383 12.648 1 90.31 107 PRO A CA 1
ATOM 850 C C . PRO A 1 107 ? 0.818 5.887 11.773 1 90.31 107 PRO A C 1
ATOM 852 O O . PRO A 1 107 ? 1.181 6.543 10.797 1 90.31 107 PRO A O 1
ATOM 855 N N . SER A 1 108 ? 1.472 4.789 12.258 1 91.38 108 SER A N 1
ATOM 856 C CA . SER A 1 108 ? 2.363 4.078 11.344 1 91.38 108 SER A CA 1
ATOM 857 C C . SER A 1 108 ? 1.589 3.457 10.188 1 91.38 108 SER A C 1
ATOM 859 O O . SER A 1 108 ? 0.602 2.75 10.398 1 91.38 108 SER A O 1
ATOM 861 N N . ILE A 1 109 ? 1.978 3.783 9.016 1 93.25 109 ILE A N 1
ATOM 862 C CA . ILE A 1 109 ? 1.34 3.258 7.812 1 93.25 109 ILE A CA 1
ATOM 863 C C . ILE A 1 109 ? 2.271 2.26 7.129 1 93.25 109 ILE A C 1
ATOM 865 O O . ILE A 1 109 ? 3.301 2.645 6.57 1 93.25 109 ILE A O 1
ATOM 869 N N . TYR A 1 110 ? 1.886 1.021 7.203 1 92.94 110 TYR A N 1
ATOM 870 C CA . TYR A 1 110 ? 2.744 -0.024 6.656 1 92.94 110 TYR A CA 1
ATOM 871 C C . TYR A 1 110 ? 1.938 -1.276 6.332 1 92.94 110 TYR A C 1
ATOM 873 O O . TYR A 1 110 ? 0.892 -1.522 6.938 1 92.94 110 TYR A O 1
ATOM 881 N N . TRP A 1 111 ? 2.357 -2.035 5.316 1 94.31 111 TRP A N 1
ATOM 882 C CA . TRP A 1 111 ? 1.836 -3.355 4.973 1 94.31 111 TRP A CA 1
ATOM 883 C C . TRP A 1 111 ? 2.947 -4.398 4.984 1 94.31 111 TRP A C 1
ATOM 885 O O . TRP A 1 111 ? 4.027 -4.172 4.438 1 94.31 111 TRP A O 1
ATOM 895 N N . SER A 1 112 ? 2.613 -5.492 5.602 1 95.25 112 SER A N 1
ATOM 896 C CA . SER A 1 112 ? 3.574 -6.59 5.66 1 95.25 112 SER A CA 1
ATOM 897 C C . SER A 1 112 ? 3.729 -7.266 4.301 1 95.25 112 SER A C 1
ATOM 899 O O . SER A 1 112 ? 2.928 -7.035 3.395 1 95.25 112 SER A O 1
ATOM 901 N N . ALA A 1 113 ? 4.797 -8.078 4.219 1 96.25 113 ALA A N 1
ATOM 902 C CA . ALA A 1 113 ? 4.988 -8.883 3.014 1 96.25 113 ALA A CA 1
ATOM 903 C C . ALA A 1 113 ? 3.797 -9.805 2.775 1 96.25 113 ALA A C 1
ATOM 905 O O . ALA A 1 113 ? 3.391 -10.023 1.633 1 96.25 113 ALA A O 1
ATOM 906 N N . GLU A 1 114 ? 3.242 -10.312 3.859 1 95.38 114 GLU A N 1
ATOM 907 C CA . GLU A 1 114 ? 2.084 -11.195 3.768 1 95.38 114 GLU A CA 1
ATOM 908 C C . GLU A 1 114 ? 0.873 -10.461 3.199 1 95.38 114 GLU A C 1
ATOM 910 O O . GLU A 1 114 ? 0.165 -10.992 2.342 1 95.38 114 GLU A O 1
ATOM 915 N N . THR A 1 115 ? 0.699 -9.281 3.707 1 96 115 THR A N 1
ATOM 916 C CA . THR A 1 115 ? -0.406 -8.469 3.213 1 96 115 THR A CA 1
ATOM 917 C C . THR A 1 115 ? -0.24 -8.18 1.725 1 96 115 THR A C 1
ATOM 919 O O . THR A 1 115 ? -1.172 -8.367 0.941 1 96 115 THR A O 1
ATOM 922 N N . ASN A 1 116 ? 0.96 -7.742 1.338 1 96.94 116 ASN A N 1
ATOM 923 C CA . ASN A 1 116 ? 1.219 -7.449 -0.068 1 96.94 116 ASN A CA 1
ATOM 924 C C . ASN A 1 116 ? 1.065 -8.695 -0.937 1 96.94 116 ASN A C 1
ATOM 926 O O . ASN A 1 116 ? 0.564 -8.617 -2.061 1 96.94 116 ASN A O 1
ATOM 930 N N . ARG A 1 117 ? 1.466 -9.836 -0.44 1 96.25 117 ARG A N 1
ATOM 931 C CA . ARG A 1 117 ? 1.308 -11.094 -1.169 1 96.25 117 ARG A CA 1
ATOM 932 C C . ARG A 1 117 ? -0.167 -11.406 -1.399 1 96.25 117 ARG A C 1
ATOM 934 O O . ARG A 1 117 ? -0.558 -11.797 -2.5 1 96.25 117 ARG A O 1
ATOM 941 N N . PHE A 1 118 ? -0.935 -11.273 -0.381 1 96.88 118 PHE A N 1
ATOM 942 C CA . PHE A 1 118 ? -2.361 -11.555 -0.483 1 96.88 118 PHE A CA 1
ATOM 943 C C . PHE A 1 118 ? -3.023 -10.633 -1.5 1 96.88 118 PHE A C 1
ATOM 945 O O . PHE A 1 118 ? -3.703 -11.094 -2.418 1 96.88 118 PHE A O 1
ATOM 952 N N . LEU A 1 119 ? -2.811 -9.32 -1.339 1 97.25 119 LEU A N 1
ATOM 953 C CA . LEU A 1 119 ? -3.41 -8.352 -2.25 1 97.25 119 LEU A CA 1
ATOM 954 C C . LEU A 1 119 ? -2.977 -8.617 -3.688 1 97.25 119 LEU A C 1
ATOM 956 O O . LEU A 1 119 ? -3.797 -8.562 -4.605 1 97.25 119 LEU A O 1
ATOM 960 N N . GLY A 1 120 ? -1.7 -8.883 -3.828 1 96.88 120 GLY A N 1
ATOM 961 C CA . GLY A 1 120 ? -1.193 -9.203 -5.152 1 96.88 120 GLY A CA 1
ATOM 962 C C . GLY A 1 120 ? -1.812 -10.453 -5.742 1 96.88 120 GLY A C 1
ATOM 963 O O . GLY A 1 120 ? -2.133 -10.492 -6.934 1 96.88 120 GLY A O 1
ATOM 964 N N . SER A 1 121 ? -2.023 -11.453 -4.969 1 96.06 121 SER A N 1
ATOM 965 C CA . SER A 1 121 ? -2.504 -12.75 -5.441 1 96.06 121 SER A CA 1
ATOM 966 C C . SER A 1 121 ? -3.932 -12.648 -5.965 1 96.06 121 SER A C 1
ATOM 968 O O . SER A 1 121 ? -4.297 -13.344 -6.922 1 96.06 121 SER A O 1
ATOM 970 N N . ILE A 1 122 ? -4.684 -11.805 -5.363 1 96.5 122 ILE A N 1
ATOM 971 C CA . ILE A 1 122 ? -6.078 -11.727 -5.793 1 96.5 122 ILE A CA 1
ATOM 972 C C . ILE A 1 122 ? -6.246 -10.586 -6.793 1 96.5 122 ILE A C 1
ATOM 974 O O . ILE A 1 122 ? -7.359 -10.32 -7.258 1 96.5 122 ILE A O 1
ATOM 978 N N . GLY A 1 123 ? -5.109 -9.883 -7.059 1 97 123 GLY A N 1
ATOM 979 C CA . GLY A 1 123 ? -5.156 -8.805 -8.039 1 97 123 GLY A CA 1
ATOM 980 C C . GLY A 1 123 ? -5.887 -7.574 -7.531 1 97 123 GLY A C 1
ATOM 981 O O . GLY A 1 123 ? -6.641 -6.945 -8.273 1 97 123 GLY A O 1
ATOM 982 N N . ALA A 1 124 ? -5.699 -7.273 -6.309 1 97.75 124 ALA A N 1
ATOM 983 C CA . ALA A 1 124 ? -6.387 -6.141 -5.703 1 97.75 124 ALA A CA 1
ATOM 984 C C . ALA A 1 124 ? -5.566 -4.859 -5.844 1 97.75 124 ALA A C 1
ATOM 986 O O . ALA A 1 124 ? -4.332 -4.902 -5.824 1 97.75 124 ALA A O 1
ATOM 987 N N . GLU A 1 125 ? -6.25 -3.775 -5.961 1 97.25 125 GLU A N 1
ATOM 988 C CA . GLU A 1 125 ? -5.672 -2.445 -5.797 1 97.25 125 GLU A CA 1
ATOM 989 C C . GLU A 1 125 ? -5.695 -2.012 -4.332 1 97.25 125 GLU A C 1
ATOM 991 O O . GLU A 1 125 ? -6.41 -2.598 -3.518 1 97.25 125 GLU A O 1
ATOM 996 N N . SER A 1 126 ? -4.871 -1.087 -4.031 1 96.31 126 SER A N 1
ATOM 997 C CA . SER A 1 126 ? -4.883 -0.548 -2.674 1 96.31 126 SER A CA 1
ATOM 998 C C . SER A 1 126 ? -4.816 0.976 -2.686 1 96.31 126 SER A C 1
ATOM 1000 O O . SER A 1 126 ? -4.281 1.572 -3.621 1 96.31 126 SER A O 1
ATOM 1002 N N . SER A 1 127 ? -5.426 1.532 -1.692 1 95.19 127 SER A N 1
ATOM 1003 C CA . SER A 1 127 ? -5.426 2.988 -1.6 1 95.19 127 SER A CA 1
ATOM 1004 C C . SER A 1 127 ? -5.477 3.449 -0.147 1 95.19 127 SER A C 1
ATOM 1006 O O . SER A 1 127 ? -5.828 2.674 0.744 1 95.19 127 SER A O 1
ATOM 1008 N N . ILE A 1 128 ? -5.066 4.672 0.045 1 94.5 128 ILE A N 1
ATOM 1009 C CA . ILE A 1 128 ? -5.16 5.332 1.344 1 94.5 128 ILE A CA 1
ATOM 1010 C C . ILE A 1 128 ? -5.891 6.664 1.194 1 94.5 128 ILE A C 1
ATOM 1012 O O . ILE A 1 128 ? -5.52 7.492 0.361 1 94.5 128 ILE A O 1
ATOM 1016 N N . ASP A 1 129 ? -6.906 6.797 1.961 1 92.75 129 ASP A N 1
ATOM 1017 C CA . ASP A 1 129 ? -7.621 8.07 2.062 1 92.75 129 ASP A CA 1
ATOM 1018 C C . ASP A 1 129 ? -7.277 8.789 3.365 1 92.75 129 ASP A C 1
ATOM 1020 O O . ASP A 1 129 ? -7.664 8.336 4.445 1 92.75 129 ASP A O 1
ATOM 1024 N N . LEU A 1 130 ? -6.641 9.922 3.186 1 92.12 130 LEU A N 1
ATOM 1025 C CA . LEU A 1 130 ? -6.16 10.664 4.348 1 92.12 130 LEU A CA 1
ATOM 1026 C C . LEU A 1 130 ? -7.02 11.898 4.594 1 92.12 130 LEU A C 1
ATOM 1028 O O . LEU A 1 130 ? -7.309 12.656 3.666 1 92.12 130 LEU A O 1
ATOM 1032 N N . TYR A 1 131 ? -7.488 11.984 5.746 1 91.38 131 TYR A N 1
ATOM 1033 C CA . TYR A 1 131 ? -8.133 13.195 6.234 1 91.38 131 TYR A CA 1
ATOM 1034 C C . TYR A 1 131 ? -7.336 13.82 7.375 1 91.38 131 TYR A C 1
ATOM 1036 O O . TYR A 1 131 ? -7.059 13.156 8.375 1 91.38 131 TYR A O 1
ATOM 1044 N N . ILE A 1 132 ? -7.008 15.062 7.207 1 88.81 132 ILE A N 1
ATOM 1045 C CA . ILE A 1 132 ? -6.184 15.727 8.211 1 88.81 132 ILE A CA 1
ATOM 1046 C C . ILE A 1 132 ? -6.988 16.828 8.898 1 88.81 132 ILE A C 1
ATOM 1048 O O . ILE A 1 132 ? -7.438 17.781 8.242 1 88.81 132 ILE A O 1
ATOM 1052 N N . TYR A 1 133 ? -7.18 16.609 10.141 1 83.69 133 TYR A N 1
ATOM 1053 C CA . TYR A 1 133 ? -7.91 17.594 10.914 1 83.69 133 TYR A CA 1
ATOM 1054 C C . TYR A 1 133 ? -6.98 18.312 11.898 1 83.69 133 TYR A C 1
ATOM 1056 O O . TYR A 1 133 ? -6.051 17.703 12.43 1 83.69 133 TYR A O 1
ATOM 1064 N N . SER A 1 134 ? -6.988 19.562 11.984 1 72.56 134 SER A N 1
ATOM 1065 C CA . SER A 1 134 ? -6.199 20.391 12.898 1 72.56 134 SER A CA 1
ATOM 1066 C C . SER A 1 134 ? -6.762 20.344 14.312 1 72.56 134 SER A C 1
ATOM 1068 O O . SER A 1 134 ? -7.965 20.141 14.508 1 72.56 134 SER A O 1
ATOM 1070 N N . MET B 1 1 ? 6.348 29.016 -2.795 1 61 1 MET B N 1
ATOM 1071 C CA . MET B 1 1 ? 5.449 28.25 -1.946 1 61 1 MET B CA 1
ATOM 1072 C C . MET B 1 1 ? 5.82 26.766 -1.967 1 61 1 MET B C 1
ATOM 1074 O O . MET B 1 1 ? 6.145 26.219 -3.021 1 61 1 MET B O 1
ATOM 1078 N N . ASN B 1 2 ? 6.035 26.219 -0.802 1 81.12 2 ASN B N 1
ATOM 1079 C CA . ASN B 1 2 ? 6.453 24.828 -0.765 1 81.12 2 ASN B CA 1
ATOM 1080 C C . ASN B 1 2 ? 5.363 23.891 -1.294 1 81.12 2 ASN B C 1
ATOM 1082 O O . ASN B 1 2 ? 4.172 24.188 -1.152 1 81.12 2 ASN B O 1
ATOM 1086 N N . LYS B 1 3 ? 5.68 23.109 -2.248 1 90.62 3 LYS B N 1
ATOM 1087 C CA . LYS B 1 3 ? 4.719 22.203 -2.865 1 90.62 3 LYS B CA 1
ATOM 1088 C C . LYS B 1 3 ? 4.844 20.797 -2.283 1 90.62 3 LYS B C 1
ATOM 1090 O O . LYS B 1 3 ? 5.887 20.438 -1.73 1 90.62 3 LYS B O 1
ATOM 1095 N N . THR B 1 4 ? 3.684 20.141 -2.381 1 92.06 4 THR B N 1
ATOM 1096 C CA . THR B 1 4 ? 3.691 18.75 -1.947 1 92.06 4 THR B CA 1
ATOM 1097 C C . THR B 1 4 ? 4.652 17.922 -2.799 1 92.06 4 THR B C 1
ATOM 1099 O O . THR B 1 4 ? 4.664 18.047 -4.023 1 92.06 4 THR B O 1
ATOM 1102 N N . THR B 1 5 ? 5.469 17.141 -2.125 1 94.62 5 THR B N 1
ATOM 1103 C CA . THR B 1 5 ? 6.457 16.359 -2.85 1 94.62 5 THR B CA 1
ATOM 1104 C C . THR B 1 5 ? 6.355 14.875 -2.463 1 94.62 5 THR B C 1
ATOM 1106 O O . THR B 1 5 ? 5.898 14.547 -1.368 1 94.62 5 THR B O 1
ATOM 1109 N N . VAL B 1 6 ? 6.695 14.062 -3.406 1 94.81 6 VAL B N 1
ATOM 1110 C CA . VAL B 1 6 ? 6.684 12.617 -3.219 1 94.81 6 VAL B CA 1
ATOM 1111 C C . VAL B 1 6 ? 8.023 12.023 -3.662 1 94.81 6 VAL B C 1
ATOM 1113 O O . VAL B 1 6 ? 8.594 12.453 -4.668 1 94.81 6 VAL B O 1
ATOM 1116 N N . LYS B 1 7 ? 8.477 11.109 -2.881 1 95.88 7 LYS B N 1
ATOM 1117 C CA . LYS B 1 7 ? 9.664 10.312 -3.178 1 95.88 7 LYS B CA 1
ATOM 1118 C C . LYS B 1 7 ? 9.398 8.828 -2.934 1 95.88 7 LYS B C 1
ATOM 1120 O O . LYS B 1 7 ? 8.758 8.461 -1.948 1 95.88 7 LYS B O 1
ATOM 1125 N N . ALA B 1 8 ? 9.789 7.98 -3.887 1 96.38 8 ALA B N 1
ATOM 1126 C CA . ALA B 1 8 ? 9.703 6.535 -3.709 1 96.38 8 ALA B CA 1
ATOM 1127 C C . ALA B 1 8 ? 11.078 5.934 -3.447 1 96.38 8 ALA B C 1
ATOM 1129 O O . ALA B 1 8 ? 12.078 6.371 -4.031 1 96.38 8 ALA B O 1
ATOM 1130 N N . GLU B 1 9 ? 11.156 4.969 -2.584 1 97.19 9 GLU B N 1
ATOM 1131 C CA . GLU B 1 9 ? 12.414 4.305 -2.248 1 97.19 9 GLU B CA 1
ATOM 1132 C C . GLU B 1 9 ? 12.227 2.793 -2.135 1 97.19 9 GLU B C 1
ATOM 1134 O O . GLU B 1 9 ? 11.219 2.328 -1.59 1 97.19 9 GLU B O 1
ATOM 1139 N N . PHE B 1 10 ? 13.109 2.045 -2.734 1 98.06 10 PHE B N 1
ATOM 1140 C CA . PHE B 1 10 ? 13.227 0.605 -2.539 1 98.06 10 PHE B CA 1
ATOM 1141 C C . PHE B 1 10 ? 14.508 0.261 -1.792 1 98.06 10 PHE B C 1
ATOM 1143 O O . PHE B 1 10 ? 15.594 0.662 -2.205 1 98.06 10 PHE B O 1
ATOM 1150 N N . SER B 1 11 ? 14.312 -0.474 -0.716 1 97.75 11 SER B N 1
ATOM 1151 C CA . SER B 1 11 ? 15.461 -0.797 0.118 1 97.75 11 SER B CA 1
ATOM 1152 C C . SER B 1 11 ? 15.594 -2.303 0.327 1 97.75 11 SER B C 1
ATOM 1154 O O . SER B 1 11 ? 14.586 -2.998 0.487 1 97.75 11 SER B O 1
ATOM 1156 N N . ILE B 1 12 ? 16.75 -2.742 0.331 1 97.94 12 ILE B N 1
ATOM 1157 C CA . ILE B 1 12 ? 17.141 -4.082 0.755 1 97.94 12 ILE B CA 1
ATOM 1158 C C . ILE B 1 12 ? 17.844 -4.008 2.107 1 97.94 12 ILE B C 1
ATOM 1160 O O . ILE B 1 12 ? 18.906 -3.396 2.225 1 97.94 12 ILE B O 1
ATOM 1164 N N . CYS B 1 13 ? 17.203 -4.59 3.094 1 97.44 13 CYS B N 1
ATOM 1165 C CA . CYS B 1 13 ? 17.734 -4.473 4.449 1 97.44 13 CYS B CA 1
ATOM 1166 C C . CYS B 1 13 ? 18.062 -5.844 5.027 1 97.44 13 CYS B C 1
ATOM 1168 O O . CYS B 1 13 ? 17.312 -6.805 4.812 1 97.44 13 CYS B O 1
ATOM 1170 N N . GLY B 1 14 ? 19.125 -5.902 5.68 1 95.19 14 GLY B N 1
ATOM 1171 C CA . GLY B 1 14 ? 19.562 -7.129 6.332 1 95.19 14 GLY B CA 1
ATOM 1172 C C . GLY B 1 14 ? 20.609 -6.902 7.398 1 95.19 14 GLY B C 1
ATOM 1173 O O . GLY B 1 14 ? 21.062 -5.773 7.605 1 95.19 14 GLY B O 1
ATOM 1174 N N . ASP B 1 15 ? 20.906 -7.953 8.133 1 91.75 15 ASP B N 1
ATOM 1175 C CA . ASP B 1 15 ? 21.906 -7.859 9.188 1 91.75 15 ASP B CA 1
ATOM 1176 C C . ASP B 1 15 ? 23.297 -7.59 8.609 1 91.75 15 ASP B C 1
ATOM 1178 O O . ASP B 1 15 ? 23.797 -6.473 8.703 1 91.75 15 ASP B O 1
ATOM 1182 N N . ILE B 1 16 ? 23.906 -8.641 7.949 1 87 16 ILE B N 1
ATOM 1183 C CA . ILE B 1 16 ? 25.219 -8.43 7.355 1 87 16 ILE B CA 1
ATOM 1184 C C . ILE B 1 16 ? 25.234 -8.992 5.934 1 87 16 ILE B C 1
ATOM 1186 O O . ILE B 1 16 ? 24.953 -10.172 5.723 1 87 16 ILE B O 1
ATOM 1190 N N . PHE B 1 17 ? 25.453 -8.148 4.984 1 93.88 17 PHE B N 1
ATOM 1191 C CA . PHE B 1 17 ? 25.688 -8.508 3.592 1 93.88 17 PHE B CA 1
ATOM 1192 C C . PHE B 1 17 ? 26.562 -7.465 2.902 1 93.88 17 PHE B C 1
ATOM 1194 O O . PHE B 1 17 ? 26.766 -6.371 3.434 1 93.88 17 PHE B O 1
ATOM 1201 N N . ASP B 1 18 ? 27.156 -7.836 1.825 1 94.94 18 ASP B N 1
ATOM 1202 C CA . ASP B 1 18 ? 27.984 -6.91 1.05 1 94.94 18 ASP B CA 1
ATOM 1203 C C . ASP B 1 18 ? 27.141 -6.172 0.011 1 94.94 18 ASP B C 1
ATOM 1205 O O . ASP B 1 18 ? 26.703 -6.762 -0.98 1 94.94 18 ASP B O 1
ATOM 1209 N N . PRO B 1 19 ? 26.953 -4.871 0.187 1 96.12 19 PRO B N 1
ATOM 1210 C CA . PRO B 1 19 ? 26.156 -4.109 -0.773 1 96.12 19 PRO B CA 1
ATOM 1211 C C . PRO B 1 19 ? 26.688 -4.215 -2.201 1 96.12 19 PRO B C 1
ATOM 1213 O O . PRO B 1 19 ? 25.906 -4.125 -3.158 1 96.12 19 PRO B O 1
ATOM 1216 N N . ASN B 1 20 ? 27.938 -4.441 -2.336 1 96.56 20 ASN B N 1
ATOM 1217 C CA . ASN B 1 20 ? 28.516 -4.57 -3.67 1 96.56 20 ASN B CA 1
ATOM 1218 C C . ASN B 1 20 ? 28.016 -5.828 -4.375 1 96.56 20 ASN B C 1
ATOM 1220 O O . ASN B 1 20 ? 27.859 -5.844 -5.598 1 96.56 20 ASN B O 1
ATOM 1224 N N . GLU B 1 21 ? 27.844 -6.82 -3.635 1 96.31 21 GLU B N 1
ATOM 1225 C CA . GLU B 1 21 ? 27.297 -8.039 -4.215 1 96.31 21 GLU B CA 1
ATOM 1226 C C . GLU B 1 21 ? 25.875 -7.816 -4.738 1 96.31 21 GLU B C 1
ATOM 1228 O O . GLU B 1 21 ? 25.516 -8.328 -5.801 1 96.31 21 GLU B O 1
ATOM 1233 N N . ILE B 1 22 ? 25.062 -7.07 -3.973 1 96.88 22 ILE B N 1
ATOM 1234 C CA . ILE B 1 22 ? 23.703 -6.742 -4.387 1 96.88 22 ILE B CA 1
ATOM 1235 C C . ILE B 1 22 ? 23.734 -5.941 -5.684 1 96.88 22 ILE B C 1
ATOM 1237 O O . ILE B 1 22 ? 22.984 -6.223 -6.617 1 96.88 22 ILE B O 1
ATOM 1241 N N . THR B 1 23 ? 24.656 -5 -5.711 1 97.56 23 THR B N 1
ATOM 1242 C CA . THR B 1 23 ? 24.812 -4.156 -6.891 1 97.56 23 THR B CA 1
ATOM 1243 C C . THR B 1 23 ? 25.172 -5 -8.117 1 97.56 23 THR B C 1
ATOM 1245 O O . THR B 1 23 ? 24.625 -4.781 -9.195 1 97.56 23 THR B O 1
ATOM 1248 N N . THR B 1 24 ? 26.047 -5.949 -7.863 1 96.88 24 THR B N 1
ATOM 1249 C CA . THR B 1 24 ? 26.484 -6.824 -8.945 1 96.88 24 THR B CA 1
ATOM 1250 C C . THR B 1 24 ? 25.328 -7.695 -9.438 1 96.88 24 THR B C 1
ATOM 1252 O O . THR B 1 24 ? 25.125 -7.832 -10.648 1 96.88 24 THR B O 1
ATOM 1255 N N . LEU B 1 25 ? 24.562 -8.25 -8.555 1 96.06 25 LEU B N 1
ATOM 1256 C CA . LEU B 1 25 ? 23.469 -9.141 -8.906 1 96.06 25 LEU B CA 1
ATOM 1257 C C . LEU B 1 25 ? 22.344 -8.367 -9.609 1 96.06 25 LEU B C 1
ATOM 1259 O O . LEU B 1 25 ? 21.797 -8.844 -10.602 1 96.06 25 LEU B O 1
ATOM 1263 N N . LEU B 1 26 ? 22.047 -7.18 -9.148 1 96.62 26 LEU B N 1
ATOM 1264 C CA . LEU B 1 26 ? 20.938 -6.395 -9.68 1 96.62 26 LEU B CA 1
ATOM 1265 C C . LEU B 1 26 ? 21.375 -5.605 -10.906 1 96.62 26 LEU B C 1
ATOM 1267 O O . LEU B 1 26 ? 20.547 -5.215 -11.734 1 96.62 26 LEU B O 1
ATOM 1271 N N . GLN B 1 27 ? 22.688 -5.34 -11 1 96.69 27 GLN B N 1
ATOM 1272 C CA . GLN B 1 27 ? 23.234 -4.461 -12.031 1 96.69 27 GLN B CA 1
ATOM 1273 C C . GLN B 1 27 ? 22.594 -3.076 -11.961 1 96.69 27 GLN B C 1
ATOM 1275 O O . GLN B 1 27 ? 22.219 -2.508 -12.992 1 96.69 27 GLN B O 1
ATOM 1280 N N . ILE B 1 28 ? 22.344 -2.66 -10.781 1 96.38 28 ILE B N 1
ATOM 1281 C CA . ILE B 1 28 ? 21.828 -1.335 -10.461 1 96.38 28 ILE B CA 1
ATOM 1282 C C . ILE B 1 28 ? 22.688 -0.699 -9.359 1 96.38 28 ILE B C 1
ATOM 1284 O O . ILE B 1 28 ? 22.984 -1.337 -8.352 1 96.38 28 ILE B O 1
ATOM 1288 N N . GLU B 1 29 ? 23.141 0.528 -9.633 1 96.31 29 GLU B N 1
ATOM 1289 C CA . GLU B 1 29 ? 23.891 1.239 -8.609 1 96.31 29 GLU B CA 1
ATOM 1290 C C . GLU B 1 29 ? 22.953 1.811 -7.539 1 96.31 29 GLU B C 1
ATOM 1292 O O . GLU B 1 29 ? 21.938 2.41 -7.859 1 96.31 29 GLU B O 1
ATOM 1297 N N . PRO B 1 30 ? 23.297 1.631 -6.258 1 96.75 30 PRO B N 1
ATOM 1298 C CA . PRO B 1 30 ? 22.469 2.219 -5.203 1 96.75 30 PRO B CA 1
ATOM 1299 C C . PRO B 1 30 ? 22.625 3.734 -5.105 1 96.75 30 PRO B C 1
ATOM 1301 O O . PRO B 1 30 ? 23.641 4.281 -5.523 1 96.75 30 PRO B O 1
ATOM 1304 N N . MET B 1 31 ? 21.656 4.324 -4.605 1 94.12 31 MET B N 1
ATOM 1305 C CA . MET B 1 31 ? 21.75 5.742 -4.262 1 94.12 31 MET B CA 1
ATOM 1306 C C . MET B 1 31 ? 22.25 5.922 -2.834 1 94.12 31 MET B C 1
ATOM 1308 O O . MET B 1 31 ? 22.922 6.906 -2.527 1 94.12 31 MET B O 1
ATOM 1312 N N . GLU B 1 32 ? 21.875 4.961 -2.014 1 93.44 32 GLU B N 1
ATOM 1313 C CA . GLU B 1 32 ? 22.297 5.004 -0.619 1 93.44 32 GLU B CA 1
ATOM 1314 C C . GLU B 1 32 ? 22.688 3.619 -0.114 1 93.44 32 GLU B C 1
ATOM 1316 O O . GLU B 1 32 ? 22.031 2.629 -0.434 1 93.44 32 GLU B O 1
ATOM 1321 N N . VAL B 1 33 ? 23.75 3.598 0.706 1 94.94 33 VAL B N 1
ATOM 1322 C CA . VAL B 1 33 ? 24.188 2.377 1.374 1 94.94 33 VAL B CA 1
ATOM 1323 C C . VAL B 1 33 ? 24.484 2.67 2.844 1 94.94 33 VAL B C 1
ATOM 1325 O O . VAL B 1 33 ? 25.125 3.668 3.164 1 94.94 33 VAL B O 1
ATOM 1328 N N . HIS B 1 34 ? 23.906 1.906 3.643 1 93.12 34 HIS B N 1
ATOM 1329 C CA . HIS B 1 34 ? 24.219 1.948 5.066 1 93.12 34 HIS B CA 1
ATOM 1330 C C . HIS B 1 34 ? 24.781 0.612 5.543 1 93.12 34 HIS B C 1
ATOM 1332 O O . HIS B 1 34 ? 24.234 -0.445 5.215 1 93.12 34 HIS B O 1
ATOM 1338 N N . LEU B 1 35 ? 25.859 0.704 6.332 1 92.56 35 LEU B N 1
ATOM 1339 C CA . LEU B 1 35 ? 26.469 -0.5 6.891 1 92.56 35 LEU B CA 1
ATOM 1340 C C . LEU B 1 35 ? 26.234 -0.577 8.398 1 92.56 35 LEU B C 1
ATOM 1342 O O . LEU B 1 35 ? 26.438 0.409 9.109 1 92.56 35 LEU B O 1
ATOM 1346 N N . LYS B 1 36 ? 25.828 -1.718 8.758 1 90.75 36 LYS B N 1
ATOM 1347 C CA . LYS B 1 36 ? 25.578 -1.925 10.18 1 90.75 36 LYS B CA 1
ATOM 1348 C C . LYS B 1 36 ? 26.781 -1.514 11.016 1 90.75 36 LYS B C 1
ATOM 1350 O O . LYS B 1 36 ? 27.922 -1.88 10.695 1 90.75 36 LYS B O 1
ATOM 1355 N N . GLY B 1 37 ? 26.453 -0.736 12.078 1 89.19 37 GLY B N 1
ATOM 1356 C CA . GLY B 1 37 ? 27.484 -0.345 13.016 1 89.19 37 GLY B CA 1
ATOM 1357 C C . GLY B 1 37 ? 28.266 0.877 12.562 1 89.19 37 GLY B C 1
ATOM 1358 O O . GLY B 1 37 ? 29.094 1.407 13.312 1 89.19 37 GLY B O 1
ATOM 1359 N N . VAL B 1 38 ? 28.109 1.324 11.328 1 85.12 38 VAL B N 1
ATOM 1360 C CA . VAL B 1 38 ? 28.844 2.455 10.773 1 85.12 38 VAL B CA 1
ATOM 1361 C C . VAL B 1 38 ? 28 3.719 10.859 1 85.12 38 VAL B C 1
ATOM 1363 O O . VAL B 1 38 ? 26.797 3.68 10.602 1 85.12 38 VAL B O 1
ATOM 1366 N N . ILE B 1 39 ? 28.469 4.715 11.266 1 80.38 39 ILE B N 1
ATOM 1367 C CA . ILE B 1 39 ? 27.781 6.004 11.281 1 80.38 39 ILE B CA 1
ATOM 1368 C C . ILE B 1 39 ? 27.969 6.703 9.938 1 80.38 39 ILE B C 1
ATOM 1370 O O . ILE B 1 39 ? 29.094 6.898 9.484 1 80.38 39 ILE B O 1
ATOM 1374 N N . SER B 1 40 ? 26.891 6.734 9.227 1 69.19 40 SER B N 1
ATOM 1375 C CA . SER B 1 40 ? 27.031 7.32 7.898 1 69.19 40 SER B CA 1
ATOM 1376 C C . SER B 1 40 ? 26.234 8.617 7.777 1 69.19 40 SER B C 1
ATOM 1378 O O . SER B 1 40 ? 25.156 8.75 8.375 1 69.19 40 SER B O 1
ATOM 1380 N N . GLY B 1 41 ? 26.812 9.492 6.934 1 66.62 41 GLY B N 1
ATOM 1381 C CA . GLY B 1 41 ? 26.156 10.734 6.57 1 66.62 41 GLY B CA 1
ATOM 1382 C C . GLY B 1 41 ? 25.875 11.633 7.762 1 66.62 41 GLY B C 1
ATOM 1383 O O . GLY B 1 41 ? 26.781 11.938 8.547 1 66.62 41 GLY B O 1
ATOM 1384 N N . THR B 1 42 ? 24.578 12.031 7.852 1 63.31 42 THR B N 1
ATOM 1385 C CA . THR B 1 42 ? 24.156 12.984 8.875 1 63.31 42 THR B CA 1
ATOM 1386 C C . THR B 1 42 ? 23.625 12.258 10.102 1 63.31 42 THR B C 1
ATOM 1388 O O . THR B 1 42 ? 23.172 12.891 11.055 1 63.31 42 THR B O 1
ATOM 1391 N N . ARG B 1 43 ? 23.922 11 10.016 1 67.88 43 ARG B N 1
ATOM 1392 C 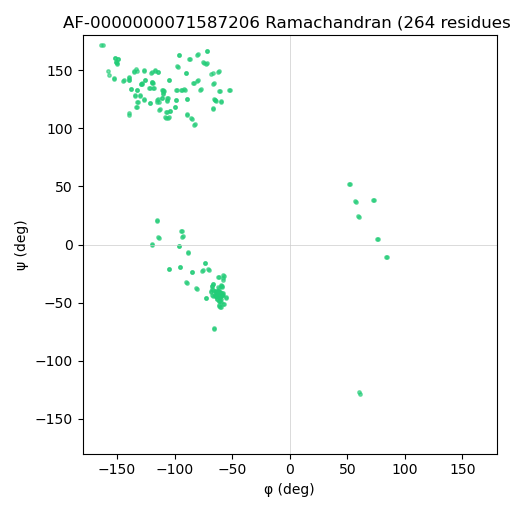CA . ARG B 1 43 ? 23.406 10.195 11.117 1 67.88 43 ARG B CA 1
ATOM 1393 C C . ARG B 1 43 ? 24.297 10.305 12.344 1 67.88 43 ARG B C 1
ATOM 1395 O O . ARG B 1 43 ? 25.516 10.414 12.219 1 67.88 43 ARG B O 1
ATOM 1402 N N . LYS B 1 44 ? 23.625 10.359 13.492 1 74.12 44 LYS B N 1
ATOM 1403 C CA . LYS B 1 44 ? 24.359 10.461 14.75 1 74.12 44 LYS B CA 1
ATOM 1404 C C . LYS B 1 44 ? 24.562 9.086 15.375 1 74.12 44 LYS B C 1
ATOM 1406 O O . LYS B 1 44 ? 25.438 8.914 16.234 1 74.12 44 LYS B O 1
ATOM 1411 N N . ARG B 1 45 ? 23.859 8.289 14.984 1 82.88 45 ARG B N 1
ATOM 1412 C CA . ARG B 1 45 ? 23.938 6.949 15.562 1 82.88 45 ARG B CA 1
ATOM 1413 C C . ARG B 1 45 ? 24.281 5.914 14.492 1 82.88 45 ARG B C 1
ATOM 1415 O O . ARG B 1 45 ? 23.922 6.082 13.32 1 82.88 45 ARG B O 1
ATOM 1422 N N . PRO B 1 46 ? 25.016 4.867 14.977 1 83.44 46 PRO B N 1
ATOM 1423 C CA . PRO B 1 46 ? 25.344 3.812 14.008 1 83.44 46 PRO B CA 1
ATOM 1424 C C . PRO B 1 46 ? 24.094 3.127 13.453 1 83.44 46 PRO B C 1
ATOM 1426 O O . PRO B 1 46 ? 23.078 3.021 14.156 1 83.44 46 PRO B O 1
ATOM 1429 N N . SER B 1 47 ? 24.266 2.717 12.211 1 86.75 47 SER B N 1
ATOM 1430 C CA . SER B 1 47 ? 23.172 1.96 11.625 1 86.75 47 SER B CA 1
ATOM 1431 C C . SER B 1 47 ? 22.984 0.617 12.328 1 86.75 47 SER B C 1
ATOM 1433 O O . SER B 1 47 ? 23.969 -0.055 12.656 1 86.75 47 SER B O 1
ATOM 1435 N N . THR B 1 48 ? 21.734 0.332 12.508 1 88.25 48 THR B N 1
ATOM 1436 C CA . THR B 1 48 ? 21.422 -0.911 13.211 1 88.25 48 THR B CA 1
ATOM 1437 C C . THR B 1 48 ? 21.328 -2.076 12.227 1 88.25 48 THR B C 1
ATOM 1439 O O . THR B 1 48 ? 21.266 -3.236 12.641 1 88.25 48 THR B O 1
ATOM 1442 N N . GLU B 1 49 ? 21.391 -1.755 10.969 1 92.5 49 GLU B N 1
ATOM 1443 C CA . GLU B 1 49 ? 21.312 -2.762 9.914 1 92.5 49 GLU B CA 1
ATOM 1444 C C . GLU B 1 49 ? 22.078 -2.311 8.672 1 92.5 49 GLU B C 1
ATOM 1446 O O . GLU B 1 49 ? 22.484 -1.151 8.57 1 92.5 49 GLU B O 1
ATOM 1451 N N . THR B 1 50 ? 22.438 -3.277 7.934 1 94.94 50 THR B N 1
ATOM 1452 C CA . THR B 1 50 ? 22.969 -2.955 6.613 1 94.94 50 THR B CA 1
ATOM 1453 C C . THR B 1 50 ? 21.828 -2.756 5.613 1 94.94 50 THR B C 1
ATOM 1455 O O . THR B 1 50 ? 20.859 -3.512 5.613 1 94.94 50 THR B O 1
ATOM 1458 N N . SER B 1 51 ? 21.984 -1.712 4.73 1 96.12 51 SER B N 1
ATOM 1459 C CA . SER B 1 51 ? 20.922 -1.471 3.756 1 96.12 51 SER B CA 1
ATOM 1460 C C . SER B 1 51 ? 21.5 -0.985 2.428 1 96.12 51 SER B C 1
ATOM 1462 O O . SER B 1 51 ? 22.531 -0.326 2.396 1 96.12 51 SER B O 1
ATOM 1464 N N . TRP B 1 52 ? 20.922 -1.459 1.378 1 97.5 52 TRP B N 1
ATOM 1465 C CA . TRP B 1 52 ? 21.078 -1.048 -0.012 1 97.5 52 TRP B CA 1
ATOM 1466 C C . TRP B 1 52 ? 19.797 -0.431 -0.557 1 97.5 52 TRP B C 1
ATOM 1468 O O . TRP B 1 52 ? 18.734 -1.046 -0.491 1 97.5 52 TRP B O 1
ATOM 1478 N N . SER B 1 53 ? 19.875 0.871 -1.055 1 97.62 53 SER B N 1
ATOM 1479 C CA . SER B 1 53 ? 18.609 1.49 -1.437 1 97.62 53 SER B CA 1
ATOM 1480 C C . SER B 1 53 ? 18.766 2.285 -2.729 1 97.62 53 SER B C 1
ATOM 1482 O O . SER B 1 53 ? 19.812 2.871 -2.992 1 97.62 53 SER B O 1
ATOM 1484 N N . ILE B 1 54 ? 17.719 2.23 -3.506 1 97.19 54 ILE B N 1
ATOM 1485 C CA . ILE B 1 54 ? 17.516 3.139 -4.629 1 97.19 54 ILE B CA 1
ATOM 1486 C C . ILE B 1 54 ? 16.266 3.984 -4.398 1 97.19 54 ILE B C 1
ATOM 1488 O O . ILE B 1 54 ? 15.328 3.545 -3.73 1 97.19 54 ILE B O 1
ATOM 1492 N N . CYS B 1 55 ? 16.234 5.168 -4.898 1 96.5 55 CYS B N 1
ATOM 1493 C CA . CYS B 1 55 ? 15.102 6.055 -4.691 1 96.5 55 CYS B CA 1
ATOM 1494 C C . CYS B 1 55 ? 14.922 7 -5.871 1 96.5 55 CYS B C 1
ATOM 1496 O O . CYS B 1 55 ? 15.828 7.164 -6.684 1 96.5 55 CYS B O 1
ATOM 1498 N N . THR B 1 56 ? 13.766 7.477 -6.078 1 94.44 56 THR B N 1
ATOM 1499 C CA . THR B 1 56 ? 13.516 8.547 -7.039 1 94.44 56 THR B CA 1
ATOM 1500 C C . THR B 1 56 ? 13.883 9.898 -6.445 1 94.44 56 THR B C 1
ATOM 1502 O O . THR B 1 56 ? 14.094 10.016 -5.238 1 94.44 56 THR B O 1
ATOM 1505 N N . GLU B 1 57 ? 14 10.852 -7.289 1 91.06 57 GLU B N 1
ATOM 1506 C CA . GLU B 1 57 ? 14.125 12.211 -6.781 1 91.06 57 GLU B CA 1
ATOM 1507 C C . GLU B 1 57 ? 12.828 12.68 -6.121 1 91.06 57 GLU B C 1
ATOM 1509 O O . GLU B 1 57 ? 11.75 12.188 -6.457 1 91.06 57 GLU B O 1
ATOM 1514 N N . LYS B 1 58 ? 13.07 13.445 -5.176 1 92.62 58 LYS B N 1
ATOM 1515 C CA . LYS B 1 58 ? 11.898 14.117 -4.617 1 92.62 58 LYS B CA 1
ATOM 1516 C C . LYS B 1 58 ? 11.289 15.086 -5.625 1 92.62 58 LYS B C 1
ATOM 1518 O O . LYS B 1 58 ? 11.977 15.977 -6.133 1 92.62 58 LYS B O 1
ATOM 1523 N N . GLU B 1 59 ? 10.117 14.852 -6.012 1 91.31 59 GLU B N 1
ATOM 1524 C CA . GLU B 1 59 ? 9.508 15.695 -7.035 1 91.31 59 GLU B CA 1
ATOM 1525 C C . GLU B 1 59 ? 8.094 16.109 -6.641 1 91.31 59 GLU B C 1
ATOM 1527 O O . GLU B 1 59 ? 7.422 15.398 -5.895 1 91.31 59 GLU B O 1
ATOM 1532 N N . GLU B 1 60 ? 7.754 17.266 -7.145 1 91.31 60 GLU B N 1
ATOM 1533 C CA . GLU B 1 60 ? 6.355 17.656 -7.008 1 91.31 60 GLU B CA 1
ATOM 1534 C C . GLU B 1 60 ? 5.434 16.656 -7.688 1 91.31 60 GLU B C 1
ATOM 1536 O O . GLU B 1 60 ? 5.625 16.328 -8.859 1 91.31 60 GLU B O 1
ATOM 1541 N N . SER B 1 61 ? 4.523 16.125 -6.863 1 86.44 61 SER B N 1
ATOM 1542 C CA . SER B 1 61 ? 3.652 15.109 -7.441 1 86.44 61 SER B CA 1
ATOM 1543 C C . SER B 1 61 ? 2.309 15.055 -6.723 1 86.44 61 SER B C 1
ATOM 1545 O O . SER B 1 61 ? 2.248 15.195 -5.5 1 86.44 61 SER B O 1
ATOM 1547 N N . TYR B 1 62 ? 1.247 14.805 -7.574 1 83.31 62 TYR B N 1
ATOM 1548 C CA . TYR B 1 62 ? -0.085 14.648 -7 1 83.31 62 TYR B CA 1
ATOM 1549 C C . TYR B 1 62 ? -0.606 13.227 -7.207 1 83.31 62 TYR B C 1
ATOM 1551 O O . TYR B 1 62 ? -1.775 12.945 -6.938 1 83.31 62 TYR B O 1
ATOM 1559 N N . ASP B 1 63 ? 0.238 12.461 -7.707 1 87.75 63 ASP B N 1
ATOM 1560 C CA . ASP B 1 63 ? -0.044 11.039 -7.918 1 87.75 63 ASP B CA 1
ATOM 1561 C C . ASP B 1 63 ? 1.167 10.18 -7.562 1 87.75 63 ASP B C 1
ATOM 1563 O O . ASP B 1 63 ? 2.148 10.141 -8.305 1 87.75 63 ASP B O 1
ATOM 1567 N N . VAL B 1 64 ? 1.022 9.414 -6.531 1 89.38 64 VAL B N 1
ATOM 1568 C CA . VAL B 1 64 ? 2.184 8.688 -6.02 1 89.38 64 VAL B CA 1
ATOM 1569 C C . VAL B 1 64 ? 2.561 7.57 -6.988 1 89.38 64 VAL B C 1
ATOM 1571 O O . VAL B 1 64 ? 3.676 7.051 -6.941 1 89.38 64 VAL B O 1
ATOM 1574 N N . ASP B 1 65 ? 1.611 7.18 -7.797 1 88.44 65 ASP B N 1
ATOM 1575 C CA . ASP B 1 65 ? 1.854 6.082 -8.727 1 88.44 65 ASP B CA 1
ATOM 1576 C C . ASP B 1 65 ? 2.971 6.43 -9.711 1 88.44 65 ASP B C 1
ATOM 1578 O O . ASP B 1 65 ? 3.65 5.539 -10.227 1 88.44 65 ASP B O 1
ATOM 1582 N N . GLU B 1 66 ? 3.15 7.652 -10 1 88.81 66 GLU B N 1
ATOM 1583 C CA . GLU B 1 66 ? 4.215 8.07 -10.914 1 88.81 66 GLU B CA 1
ATOM 1584 C C . GLU B 1 66 ? 5.586 7.656 -10.383 1 88.81 66 GLU B C 1
ATOM 1586 O O . GLU B 1 66 ? 6.375 7.039 -11.102 1 88.81 66 GLU B O 1
ATOM 1591 N N . GLN B 1 67 ? 5.852 8.055 -9.156 1 91.88 67 GLN B N 1
ATOM 1592 C CA . GLN B 1 67 ? 7.121 7.699 -8.531 1 91.88 67 GLN B CA 1
ATOM 1593 C C . GLN B 1 67 ? 7.242 6.188 -8.352 1 91.88 67 GLN B C 1
ATOM 1595 O O . GLN B 1 67 ? 8.32 5.617 -8.531 1 91.88 67 GLN B O 1
ATOM 1600 N N . THR B 1 68 ? 6.105 5.602 -7.949 1 94 68 THR B N 1
ATOM 1601 C CA . THR B 1 68 ? 6.086 4.152 -7.77 1 94 68 THR B CA 1
ATOM 1602 C C . THR B 1 68 ? 6.484 3.443 -9.062 1 94 68 THR B C 1
ATOM 1604 O O . THR B 1 68 ? 7.387 2.605 -9.062 1 94 68 THR B O 1
ATOM 1607 N N . ARG B 1 69 ? 5.914 3.748 -10.117 1 91.25 69 ARG B N 1
ATOM 1608 C CA . ARG B 1 69 ? 6.164 3.1 -11.398 1 91.25 69 ARG B CA 1
ATOM 1609 C C . ARG B 1 69 ? 7.598 3.342 -11.867 1 91.25 69 ARG B C 1
ATOM 1611 O O . ARG B 1 69 ? 8.258 2.428 -12.367 1 91.25 69 ARG B O 1
ATOM 1618 N N . LYS B 1 70 ? 8.062 4.539 -11.742 1 90.81 70 LYS B N 1
ATOM 1619 C CA . LYS B 1 70 ? 9.43 4.871 -12.133 1 90.81 70 LYS B CA 1
ATOM 1620 C C . LYS B 1 70 ? 10.438 3.973 -11.422 1 90.81 70 LYS B C 1
ATOM 1622 O O . LYS B 1 70 ? 11.367 3.453 -12.047 1 90.81 70 LYS B O 1
ATOM 1627 N N . LEU B 1 71 ? 10.219 3.834 -10.18 1 93.56 71 LEU B N 1
ATOM 1628 C CA . LEU B 1 71 ? 11.156 3.061 -9.383 1 93.56 71 LEU B CA 1
ATOM 1629 C C . LEU B 1 71 ? 11.031 1.57 -9.68 1 93.56 71 LEU B C 1
ATOM 1631 O O . LEU B 1 71 ? 12.031 0.893 -9.922 1 93.56 71 LEU B O 1
ATOM 1635 N N . LEU B 1 72 ? 9.789 1.093 -9.727 1 93 72 LEU B N 1
ATOM 1636 C CA . LEU B 1 72 ? 9.578 -0.347 -9.828 1 93 72 LEU B CA 1
ATOM 1637 C C . LEU B 1 72 ? 9.859 -0.843 -11.242 1 93 72 LEU B C 1
ATOM 1639 O O . LEU B 1 72 ? 10.156 -2.023 -11.438 1 93 72 LEU B O 1
ATOM 1643 N N . SER B 1 73 ? 9.789 -0.008 -12.18 1 91.06 73 SER B N 1
ATOM 1644 C CA . SER B 1 73 ? 10.102 -0.395 -13.555 1 91.06 73 SER B CA 1
ATOM 1645 C C . SER B 1 73 ? 11.531 -0.922 -13.664 1 91.06 73 SER B C 1
ATOM 1647 O O . SER B 1 73 ? 11.797 -1.853 -14.43 1 91.06 73 SER B O 1
ATOM 1649 N N . SER B 1 74 ? 12.43 -0.356 -12.898 1 89.31 74 SER B N 1
ATOM 1650 C CA . SER B 1 74 ? 13.828 -0.772 -12.938 1 89.31 74 SER B CA 1
ATOM 1651 C C . SER B 1 74 ? 14.016 -2.127 -12.258 1 89.31 74 SER B C 1
ATOM 1653 O O . SER B 1 74 ? 15.016 -2.809 -12.5 1 89.31 74 SER B O 1
ATOM 1655 N N . LEU B 1 75 ? 13.047 -2.543 -11.492 1 94.44 75 LEU B N 1
ATOM 1656 C CA . LEU B 1 75 ? 13.188 -3.756 -10.695 1 94.44 75 LEU B CA 1
ATOM 1657 C C . LEU B 1 75 ? 12.398 -4.906 -11.312 1 94.44 75 LEU B C 1
ATOM 1659 O O . LEU B 1 75 ? 12.648 -6.074 -11 1 94.44 75 LEU B O 1
ATOM 1663 N N . LYS B 1 76 ? 11.422 -4.562 -12.141 1 91.25 76 LYS B N 1
ATOM 1664 C CA . LYS B 1 76 ? 10.5 -5.555 -12.68 1 91.25 76 LYS B CA 1
ATOM 1665 C C . LYS B 1 76 ? 11.242 -6.641 -13.445 1 91.25 76 LYS B C 1
ATOM 1667 O O . LYS B 1 76 ? 10.828 -7.801 -13.461 1 91.25 76 LYS B O 1
ATOM 1672 N N . CYS B 1 77 ? 12.383 -6.348 -14.031 1 91.75 77 CYS B N 1
ATOM 1673 C CA . CYS B 1 77 ? 13.148 -7.32 -14.797 1 91.75 77 CYS B CA 1
ATOM 1674 C C . CYS B 1 77 ? 14.195 -8 -13.93 1 91.75 77 CYS B C 1
ATOM 1676 O O . CYS B 1 77 ? 15.023 -8.758 -14.422 1 91.75 77 CYS B O 1
ATOM 1678 N N . LYS B 1 78 ? 14.125 -7.707 -12.68 1 95.19 78 LYS B N 1
ATOM 1679 C CA . LYS B 1 78 ? 15.172 -8.211 -11.789 1 95.19 78 LYS B CA 1
ATOM 1680 C C . LYS B 1 78 ? 14.594 -9.195 -10.773 1 95.19 78 LYS B C 1
ATOM 1682 O O . LYS B 1 78 ? 15.195 -9.43 -9.727 1 95.19 78 LYS B O 1
ATOM 1687 N N . ILE B 1 79 ? 13.477 -9.75 -11.07 1 94.5 79 ILE B N 1
ATOM 1688 C CA . ILE B 1 79 ? 12.773 -10.594 -10.109 1 94.5 79 ILE B CA 1
ATOM 1689 C C . ILE B 1 79 ? 13.648 -11.789 -9.734 1 94.5 79 ILE B C 1
ATOM 1691 O O . ILE B 1 79 ? 13.773 -12.133 -8.555 1 94.5 79 ILE B O 1
ATOM 1695 N N . ASP B 1 80 ? 14.242 -12.406 -10.695 1 95.25 80 ASP B N 1
ATOM 1696 C CA . ASP B 1 80 ? 15.102 -13.555 -10.438 1 95.25 80 ASP B CA 1
ATOM 1697 C C . ASP B 1 80 ? 16.281 -13.172 -9.539 1 95.25 80 ASP B C 1
ATOM 1699 O O . ASP B 1 80 ? 16.625 -13.914 -8.617 1 95.25 80 ASP B O 1
ATOM 1703 N N . ALA B 1 81 ? 16.859 -12.07 -9.914 1 96.88 81 ALA B N 1
ATOM 1704 C CA . ALA B 1 81 ? 17.984 -11.586 -9.109 1 96.88 81 ALA B CA 1
ATOM 1705 C C . ALA B 1 81 ? 17.531 -11.289 -7.676 1 96.88 81 ALA B C 1
ATOM 1707 O O . ALA B 1 81 ? 18.25 -11.594 -6.719 1 96.88 81 ALA B O 1
ATOM 1708 N N . LEU B 1 82 ? 16.375 -10.703 -7.527 1 97.25 82 LEU B N 1
ATOM 1709 C CA . LEU B 1 82 ? 15.836 -10.383 -6.207 1 97.25 82 LEU B CA 1
ATOM 1710 C C . LEU B 1 82 ? 15.57 -11.656 -5.41 1 97.25 82 LEU B C 1
ATOM 1712 O O . LEU B 1 82 ? 15.836 -11.711 -4.207 1 97.25 82 LEU B O 1
ATOM 1716 N N . GLU B 1 83 ? 15.07 -12.586 -6.09 1 95.31 83 GLU B N 1
ATOM 1717 C CA . GLU B 1 83 ? 14.82 -13.867 -5.434 1 95.31 83 GLU B CA 1
ATOM 1718 C C . GLU B 1 83 ? 16.125 -14.508 -4.973 1 95.31 83 GLU B C 1
ATOM 1720 O O . GLU B 1 83 ? 16.203 -15.047 -3.863 1 95.31 83 GLU B O 1
ATOM 1725 N N . GLU B 1 84 ? 17.094 -14.469 -5.82 1 95.69 84 GLU B N 1
ATOM 1726 C CA . GLU B 1 84 ? 18.406 -14.992 -5.465 1 95.69 84 GLU B CA 1
ATOM 1727 C C . GLU B 1 84 ? 18.984 -14.273 -4.246 1 95.69 84 GLU B C 1
ATOM 1729 O O . GLU B 1 84 ? 19.547 -14.906 -3.352 1 95.69 84 GLU B O 1
ATOM 1734 N N . ILE B 1 85 ? 18.859 -13.016 -4.207 1 96.75 85 ILE B N 1
ATOM 1735 C CA . ILE B 1 85 ? 19.344 -12.195 -3.107 1 96.75 85 ILE B CA 1
ATOM 1736 C C . ILE B 1 85 ? 18.672 -12.609 -1.807 1 96.75 85 ILE B C 1
ATOM 1738 O O . ILE B 1 85 ? 19.328 -12.758 -0.773 1 96.75 85 ILE B O 1
ATOM 1742 N N . LYS B 1 86 ? 17.375 -12.703 -1.879 1 94.75 86 LYS B N 1
ATOM 1743 C CA . LYS B 1 86 ? 16.625 -13.102 -0.694 1 94.75 86 LYS B CA 1
ATOM 1744 C C . LYS B 1 86 ? 17.078 -14.461 -0.184 1 94.75 86 LYS B C 1
ATOM 1746 O O . LYS B 1 86 ? 17.203 -14.672 1.025 1 94.75 86 LYS B O 1
ATOM 1751 N N . GLU B 1 87 ? 17.297 -15.352 -1.042 1 91.81 87 GLU B N 1
ATOM 1752 C CA . GLU B 1 87 ? 17.703 -16.703 -0.69 1 91.81 87 GLU B CA 1
ATOM 1753 C C . GLU B 1 87 ? 19.094 -16.719 -0.077 1 91.81 87 GLU B C 1
ATOM 1755 O O . GLU B 1 87 ? 19.344 -17.438 0.89 1 91.81 87 GLU B O 1
ATOM 1760 N N . LYS B 1 88 ? 19.938 -15.922 -0.598 1 93.06 88 LYS B N 1
ATOM 1761 C CA . LYS B 1 88 ? 21.344 -15.945 -0.206 1 93.06 88 LYS B CA 1
ATOM 1762 C C . LYS B 1 88 ? 21.562 -15.18 1.091 1 93.06 88 LYS B C 1
ATOM 1764 O O . LYS B 1 88 ? 22.391 -15.562 1.918 1 93.06 88 LYS B O 1
ATOM 1769 N N . TYR B 1 89 ? 20.875 -14.031 1.335 1 92.81 89 TYR B N 1
ATOM 1770 C CA . TYR B 1 89 ? 21.281 -13.125 2.406 1 92.81 89 TYR B CA 1
ATOM 1771 C C . TYR B 1 89 ? 20.172 -12.969 3.438 1 92.81 89 TYR B C 1
ATOM 1773 O O . TYR B 1 89 ? 20.375 -12.359 4.488 1 92.81 89 TYR B O 1
ATOM 1781 N N . SER B 1 90 ? 19.109 -13.5 3.389 1 91.44 90 SER B N 1
ATOM 1782 C CA . SER B 1 90 ? 17.984 -13.359 4.309 1 91.44 90 SER B CA 1
ATOM 1783 C C . SER B 1 90 ? 17.625 -11.898 4.516 1 91.44 90 SER B C 1
ATOM 1785 O O . SER B 1 90 ? 17.547 -11.422 5.652 1 91.44 90 SER B O 1
ATOM 1787 N N . VAL B 1 91 ? 17.422 -11.172 3.531 1 96.44 91 VAL B N 1
ATOM 1788 C CA . VAL B 1 91 ? 17.172 -9.734 3.566 1 96.44 91 VAL B CA 1
ATOM 1789 C C . VAL B 1 91 ? 15.672 -9.477 3.529 1 96.44 91 VAL B C 1
ATOM 1791 O O . VAL B 1 91 ? 14.883 -10.383 3.25 1 96.44 91 VAL B O 1
ATOM 1794 N N . THR B 1 92 ? 15.32 -8.297 3.895 1 96.94 92 THR B N 1
ATOM 1795 C CA . THR B 1 92 ? 13.961 -7.785 3.752 1 96.94 92 THR B CA 1
ATOM 1796 C C . THR B 1 92 ? 13.898 -6.707 2.676 1 96.94 92 THR B C 1
ATOM 1798 O O . THR B 1 92 ? 14.766 -5.824 2.623 1 96.94 92 THR B O 1
ATOM 1801 N N . PHE B 1 93 ? 12.977 -6.871 1.788 1 98.06 93 PHE B N 1
ATOM 1802 C CA . PHE B 1 93 ? 12.711 -5.828 0.803 1 98.06 93 PHE B CA 1
ATOM 1803 C C . PHE B 1 93 ? 11.641 -4.867 1.306 1 98.06 93 PHE B C 1
ATOM 1805 O O . PHE B 1 93 ? 10.602 -5.297 1.814 1 98.06 93 PHE B O 1
ATOM 1812 N N . ILE B 1 94 ? 11.906 -3.562 1.166 1 97.75 94 ILE B N 1
ATOM 1813 C CA . ILE B 1 94 ? 10.953 -2.562 1.632 1 97.75 94 ILE B CA 1
ATOM 1814 C C . ILE B 1 94 ? 10.734 -1.515 0.544 1 97.75 94 ILE B C 1
ATOM 1816 O O . ILE B 1 94 ? 11.688 -0.926 0.036 1 97.75 94 ILE B O 1
ATOM 1820 N N . PHE B 1 95 ? 9.562 -1.363 0.158 1 97.69 95 PHE B N 1
ATOM 1821 C CA . PHE B 1 95 ? 9.164 -0.235 -0.675 1 97.69 95 PHE B CA 1
ATOM 1822 C C . PHE B 1 95 ? 8.523 0.862 0.167 1 97.69 95 PHE B C 1
ATOM 1824 O O . PHE B 1 95 ? 7.543 0.617 0.873 1 97.69 95 PHE B O 1
ATOM 1831 N N . SER B 1 96 ? 9.039 2.059 0.094 1 96.75 96 SER B N 1
ATOM 1832 C CA . SER B 1 96 ? 8.555 3.158 0.92 1 96.75 96 SER B CA 1
ATOM 1833 C C . SER B 1 96 ? 8.227 4.383 0.074 1 96.75 96 SER B C 1
ATOM 1835 O O . SER B 1 96 ? 8.969 4.715 -0.856 1 96.75 96 SER B O 1
ATOM 1837 N N . LEU B 1 97 ? 7.137 5.008 0.41 1 95.94 97 LEU B N 1
ATOM 1838 C CA . LEU B 1 97 ? 6.805 6.316 -0.136 1 95.94 97 LEU B CA 1
ATOM 1839 C C . LEU B 1 97 ? 6.992 7.406 0.913 1 95.94 97 LEU B C 1
ATOM 1841 O O . LEU B 1 97 ? 6.469 7.305 2.023 1 95.94 97 LEU B O 1
ATOM 1845 N N . LEU B 1 98 ? 7.77 8.352 0.592 1 95.12 98 LEU B N 1
ATOM 1846 C CA . LEU B 1 98 ? 7.91 9.547 1.416 1 95.12 98 LEU B CA 1
ATOM 1847 C C . LEU B 1 98 ? 7.078 10.695 0.853 1 95.12 98 LEU B C 1
ATOM 1849 O O . LEU B 1 98 ? 7.293 11.125 -0.283 1 95.12 98 LEU B O 1
ATOM 1853 N N . ILE B 1 99 ? 6.152 11.156 1.583 1 94.62 99 ILE B N 1
ATOM 1854 C CA . ILE B 1 99 ? 5.238 12.195 1.129 1 94.62 99 ILE B CA 1
ATOM 1855 C C . ILE B 1 99 ? 5.324 13.398 2.062 1 94.62 99 ILE B C 1
ATOM 1857 O O . ILE B 1 99 ? 5.121 13.273 3.271 1 94.62 99 ILE B O 1
ATOM 1861 N N . GLU B 1 100 ? 5.645 14.516 1.534 1 94.06 100 GLU B N 1
ATOM 1862 C CA . GLU B 1 100 ? 5.594 15.789 2.25 1 94.06 100 GLU B CA 1
ATOM 1863 C C . GLU B 1 100 ? 4.402 16.625 1.798 1 94.06 100 GLU B C 1
ATOM 1865 O O . GLU B 1 100 ? 4.402 17.172 0.69 1 94.06 100 GLU B O 1
ATOM 1870 N N . ILE B 1 101 ? 3.473 16.734 2.641 1 91.31 101 ILE B N 1
ATOM 1871 C CA . ILE B 1 101 ? 2.262 17.469 2.303 1 91.31 101 ILE B CA 1
ATOM 1872 C C . ILE B 1 101 ? 2.434 18.953 2.668 1 91.31 101 ILE B C 1
ATOM 1874 O O . ILE B 1 101 ? 2.738 19.281 3.816 1 91.31 101 ILE B O 1
ATOM 1878 N N . GLU B 1 102 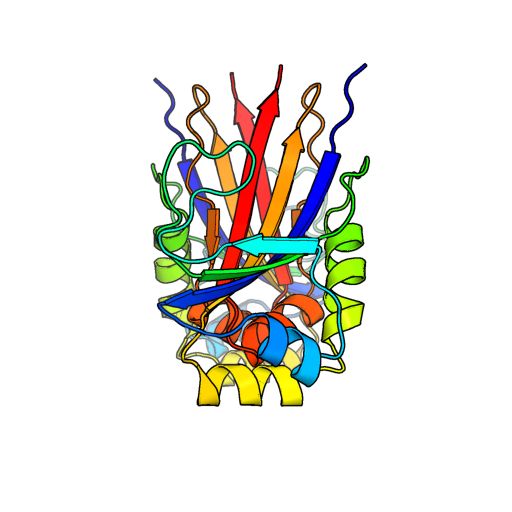? 2.211 19.781 1.671 1 89.5 102 GLU B N 1
ATOM 1879 C CA . GLU B 1 102 ? 2.271 21.219 1.855 1 89.5 102 GLU B CA 1
ATOM 1880 C C . GLU B 1 102 ? 0.932 21.875 1.53 1 89.5 102 GLU B C 1
ATOM 1882 O O . GLU B 1 102 ? 0.262 21.5 0.571 1 89.5 102 GLU B O 1
ATOM 1887 N N . ASN B 1 103 ? 0.525 22.875 2.334 1 87.06 103 ASN B N 1
ATOM 1888 C CA . ASN B 1 103 ? -0.659 23.688 2.084 1 87.06 103 ASN B CA 1
ATOM 1889 C C . ASN B 1 103 ? -1.923 22.844 2.021 1 87.06 103 ASN B C 1
ATOM 1891 O O . ASN B 1 103 ? -2.818 23.109 1.218 1 87.06 103 ASN B O 1
ATOM 1895 N N . GLY B 1 104 ? -1.883 21.703 2.662 1 82.44 104 GLY B N 1
ATOM 1896 C CA . GLY B 1 104 ? -3.055 20.844 2.725 1 82.44 104 GLY B CA 1
ATOM 1897 C C . GLY B 1 104 ? -3.314 20.094 1.434 1 82.44 104 GLY B C 1
ATOM 1898 O O . GLY B 1 104 ? -4.359 19.453 1.28 1 82.44 104 GLY B O 1
ATOM 1899 N N . GLU B 1 105 ? -2.416 20.234 0.5 1 86.5 105 GLU B N 1
ATOM 1900 C CA . GLU B 1 105 ? -2.574 19.531 -0.773 1 86.5 105 GLU B CA 1
ATOM 1901 C C . GLU B 1 105 ? -2.086 18.094 -0.68 1 86.5 105 GLU B C 1
ATOM 1903 O O . GLU B 1 105 ? -0.88 17.844 -0.708 1 86.5 105 GLU B O 1
ATOM 1908 N N . LYS B 1 106 ? -3.033 17.203 -0.598 1 87.62 106 LYS B N 1
ATOM 1909 C CA . LYS B 1 106 ? -2.707 15.789 -0.471 1 87.62 106 LYS B CA 1
ATOM 1910 C C . LYS B 1 106 ? -2.689 15.109 -1.835 1 87.62 106 LYS B C 1
ATOM 1912 O O . LYS B 1 106 ? -3.59 15.312 -2.65 1 87.62 106 LYS B O 1
ATOM 1917 N N . PRO B 1 107 ? -1.648 14.344 -2.068 1 90.31 107 PRO B N 1
ATOM 1918 C CA . PRO B 1 107 ? -1.683 13.562 -3.303 1 90.31 107 PRO B CA 1
ATOM 1919 C C . PRO B 1 107 ? -2.623 12.359 -3.211 1 90.31 107 PRO B C 1
ATOM 1921 O O . PRO B 1 107 ? -3.027 11.969 -2.111 1 90.31 107 PRO B O 1
ATOM 1924 N N . SER B 1 108 ? -3.084 11.898 -4.41 1 91.25 108 SER B N 1
ATOM 1925 C CA . SER B 1 108 ? -3.73 10.586 -4.438 1 91.25 108 SER B CA 1
ATOM 1926 C C . SER B 1 108 ? -2.75 9.477 -4.066 1 91.25 108 SER B C 1
ATOM 1928 O O . SER B 1 108 ? -1.667 9.383 -4.648 1 91.25 108 SER B O 1
ATOM 1930 N N . ILE B 1 109 ? -3.09 8.734 -3.08 1 93.12 109 ILE B N 1
ATOM 1931 C CA . ILE B 1 109 ? -2.256 7.629 -2.625 1 93.12 109 ILE B CA 1
ATOM 1932 C C . ILE B 1 109 ? -2.904 6.301 -3.018 1 93.12 109 ILE B C 1
ATOM 1934 O O . ILE B 1 109 ? -3.934 5.918 -2.459 1 93.12 109 ILE B O 1
ATOM 1938 N N . TYR B 1 110 ? -2.277 5.668 -3.967 1 92.81 110 TYR B N 1
ATOM 1939 C CA . TYR B 1 110 ? -2.861 4.441 -4.5 1 92.81 110 TYR B CA 1
ATOM 1940 C C . TYR B 1 110 ? -1.793 3.562 -5.141 1 92.81 110 TYR B C 1
ATOM 1942 O O . TYR B 1 110 ? -0.783 4.066 -5.641 1 92.81 110 TYR B O 1
ATOM 1950 N N . TRP B 1 111 ? -1.955 2.232 -5.043 1 94.31 111 TRP B N 1
ATOM 1951 C CA . TRP B 1 111 ? -1.15 1.245 -5.754 1 94.31 111 TRP B CA 1
ATOM 1952 C C . TRP B 1 111 ? -2.027 0.36 -6.633 1 94.31 111 TRP B C 1
ATOM 1954 O O . TRP B 1 111 ? -3.068 -0.131 -6.188 1 94.31 111 TRP B O 1
ATOM 1964 N N . SER B 1 112 ? -1.549 0.188 -7.836 1 95.12 112 SER B N 1
ATOM 1965 C CA . SER B 1 112 ? -2.277 -0.647 -8.789 1 95.12 112 SER B CA 1
ATOM 1966 C C . SER B 1 112 ? -2.172 -2.123 -8.414 1 95.12 112 SER B C 1
ATOM 1968 O O . SER B 1 112 ? -1.351 -2.502 -7.578 1 95.12 112 SER B O 1
ATOM 1970 N N . ALA B 1 113 ? -3.047 -2.92 -9.078 1 96.19 113 ALA B N 1
ATOM 1971 C CA . ALA B 1 113 ? -2.961 -4.367 -8.906 1 96.19 113 ALA B CA 1
ATOM 1972 C C . ALA B 1 113 ? -1.596 -4.891 -9.344 1 96.19 113 ALA B C 1
ATOM 1974 O O . ALA B 1 113 ? -1.049 -5.809 -8.727 1 96.19 113 ALA B O 1
ATOM 1975 N N . GLU B 1 114 ? -1.049 -4.281 -10.375 1 95.38 114 GLU B N 1
ATOM 1976 C CA . GLU B 1 114 ? 0.265 -4.676 -10.875 1 95.38 114 GLU B CA 1
ATOM 1977 C C . GLU B 1 114 ? 1.354 -4.402 -9.844 1 95.38 114 GLU B C 1
ATOM 1979 O O . GLU B 1 114 ? 2.227 -5.242 -9.617 1 95.38 114 GLU B O 1
ATOM 1984 N N . THR B 1 115 ? 1.239 -3.242 -9.266 1 96.06 115 THR B N 1
ATOM 1985 C CA . THR B 1 115 ? 2.201 -2.883 -8.227 1 96.06 115 THR B CA 1
ATOM 1986 C C . THR B 1 115 ? 2.117 -3.852 -7.055 1 96.06 115 THR B C 1
ATOM 1988 O O . THR B 1 115 ? 3.137 -4.379 -6.605 1 96.06 115 THR B O 1
ATOM 1991 N N . ASN B 1 116 ? 0.894 -4.102 -6.59 1 96.94 116 ASN B N 1
ATOM 1992 C CA . ASN B 1 116 ? 0.711 -5.023 -5.473 1 96.94 116 ASN B CA 1
ATOM 1993 C C . ASN B 1 116 ? 1.181 -6.434 -5.824 1 96.94 116 ASN B C 1
ATOM 1995 O O . ASN B 1 116 ? 1.751 -7.129 -4.984 1 96.94 116 ASN B O 1
ATOM 1999 N N . ARG B 1 117 ? 0.974 -6.863 -7.043 1 96.31 117 ARG B N 1
ATOM 2000 C CA . ARG B 1 117 ? 1.44 -8.172 -7.492 1 96.31 117 ARG B CA 1
ATOM 2001 C C . ARG B 1 117 ? 2.963 -8.258 -7.445 1 96.31 117 ARG B C 1
ATOM 2003 O O . ARG B 1 117 ? 3.52 -9.25 -6.984 1 96.31 117 ARG B O 1
ATOM 2010 N N . PHE B 1 118 ? 3.6 -7.258 -7.945 1 96.88 118 PHE B N 1
ATOM 2011 C CA . PHE B 1 118 ? 5.059 -7.234 -7.961 1 96.88 118 PHE B CA 1
ATOM 2012 C C . PHE B 1 118 ? 5.617 -7.285 -6.543 1 96.88 118 PHE B C 1
ATOM 2014 O O . PHE B 1 118 ? 6.453 -8.133 -6.227 1 96.88 118 PHE B O 1
ATOM 2021 N N . LEU B 1 119 ? 5.129 -6.375 -5.684 1 97.25 119 LEU B N 1
ATOM 2022 C CA . LEU B 1 119 ? 5.605 -6.328 -4.305 1 97.25 119 LEU B CA 1
ATOM 2023 C C . LEU B 1 119 ? 5.363 -7.656 -3.6 1 97.25 119 LEU B C 1
ATOM 2025 O O . LEU B 1 119 ? 6.234 -8.148 -2.879 1 97.25 119 LEU B O 1
ATOM 2029 N N . GLY B 1 120 ? 4.188 -8.18 -3.828 1 96.88 120 GLY B N 1
ATOM 2030 C CA . GLY B 1 120 ? 3.875 -9.477 -3.246 1 96.88 120 GLY B CA 1
ATOM 2031 C C . GLY B 1 120 ? 4.781 -10.586 -3.742 1 96.88 120 GLY B C 1
ATOM 2032 O O . GLY B 1 120 ? 5.207 -11.445 -2.963 1 96.88 120 GLY B O 1
ATOM 2033 N N . SER B 1 121 ? 5.117 -10.602 -4.98 1 96 121 SER B N 1
ATOM 2034 C CA . SER B 1 121 ? 5.883 -11.68 -5.602 1 96 121 SER B CA 1
ATOM 2035 C C . SER B 1 121 ? 7.305 -11.727 -5.051 1 96 121 SER B C 1
ATOM 2037 O O . SER B 1 121 ? 7.883 -12.812 -4.91 1 96 121 SER B O 1
ATOM 2039 N N . ILE B 1 122 ? 7.816 -10.594 -4.738 1 96.56 122 ILE B N 1
ATOM 2040 C CA . ILE B 1 122 ? 9.203 -10.586 -4.27 1 96.56 122 ILE B CA 1
ATOM 2041 C C . ILE B 1 122 ? 9.227 -10.586 -2.744 1 96.56 122 ILE B C 1
ATOM 2043 O O . ILE B 1 122 ? 10.305 -10.539 -2.139 1 96.56 122 ILE B O 1
ATOM 2047 N N . GLY B 1 123 ? 8.008 -10.57 -2.145 1 97 123 GLY B N 1
ATOM 2048 C CA . GLY B 1 123 ? 7.926 -10.609 -0.692 1 97 123 GLY B CA 1
ATOM 2049 C C . GLY B 1 123 ? 8.344 -9.312 -0.033 1 97 123 GLY B C 1
ATOM 2050 O O . GLY B 1 123 ? 9.016 -9.32 1.002 1 97 123 GLY B O 1
ATOM 2051 N N . ALA B 1 124 ? 8 -8.242 -0.626 1 97.75 124 ALA B N 1
ATOM 2052 C CA . ALA B 1 124 ? 8.391 -6.934 -0.111 1 97.75 124 ALA B CA 1
ATOM 2053 C C . ALA B 1 124 ? 7.348 -6.398 0.866 1 97.75 124 ALA B C 1
ATOM 2055 O O . ALA B 1 124 ? 6.152 -6.656 0.713 1 97.75 124 ALA B O 1
ATOM 2056 N N . GLU B 1 125 ? 7.809 -5.664 1.822 1 97.31 125 GLU B N 1
ATOM 2057 C CA . GLU B 1 125 ? 6.965 -4.812 2.656 1 97.31 125 GLU B CA 1
ATOM 2058 C C . GLU B 1 125 ? 6.766 -3.441 2.02 1 97.31 125 GLU B C 1
ATOM 2060 O O . GLU B 1 125 ? 7.504 -3.061 1.107 1 97.31 125 GLU B O 1
ATOM 2065 N N . SER B 1 126 ? 5.754 -2.789 2.443 1 96.31 126 SER B N 1
ATOM 2066 C CA . SER B 1 126 ? 5.531 -1.431 1.956 1 96.31 126 SER B CA 1
ATOM 2067 C C . SER B 1 126 ? 5.156 -0.489 3.094 1 96.31 126 SER B C 1
ATOM 2069 O O . SER B 1 126 ? 4.602 -0.92 4.105 1 96.31 126 SER B O 1
ATOM 2071 N N . SER B 1 127 ? 5.551 0.727 2.912 1 95.19 127 SER B N 1
ATOM 2072 C CA . SER B 1 127 ? 5.246 1.717 3.939 1 95.19 127 SER B CA 1
ATOM 2073 C C . SER B 1 127 ? 5.07 3.105 3.336 1 95.19 127 SER B C 1
ATOM 2075 O O . SER B 1 127 ? 5.484 3.352 2.199 1 95.19 127 SER B O 1
ATOM 2077 N N . ILE B 1 128 ? 4.41 3.943 4.09 1 94.56 128 ILE B N 1
ATOM 2078 C CA . ILE B 1 128 ? 4.254 5.352 3.738 1 94.56 128 ILE B CA 1
ATOM 2079 C C . ILE B 1 128 ? 4.711 6.227 4.902 1 94.56 128 ILE B C 1
ATOM 2081 O O . ILE B 1 128 ? 4.246 6.059 6.031 1 94.56 128 ILE B O 1
ATOM 2085 N N . ASP B 1 129 ? 5.613 7.078 4.594 1 93 129 ASP B N 1
ATOM 2086 C CA . ASP B 1 129 ? 6.043 8.094 5.547 1 93 129 ASP B CA 1
ATOM 2087 C C . ASP B 1 129 ? 5.449 9.461 5.203 1 93 129 ASP B C 1
ATOM 2089 O O . ASP B 1 129 ? 5.812 10.062 4.191 1 93 129 ASP B O 1
ATOM 2093 N N . LEU B 1 130 ? 4.621 9.914 6.113 1 92.19 130 LEU B N 1
ATOM 2094 C CA . LEU B 1 130 ? 3.906 11.164 5.871 1 92.19 130 LEU B CA 1
ATOM 2095 C C . LEU B 1 130 ? 4.484 12.289 6.715 1 92.19 130 LEU B C 1
ATOM 2097 O O . LEU B 1 130 ? 4.699 12.125 7.918 1 92.19 130 LEU B O 1
ATOM 2101 N N . TYR B 1 131 ? 4.824 13.312 6.062 1 91.62 131 TYR B N 1
ATOM 2102 C CA . TYR B 1 131 ? 5.172 14.57 6.715 1 91.62 131 TYR B CA 1
ATOM 2103 C C . TYR B 1 131 ? 4.176 15.664 6.359 1 91.62 131 TYR B C 1
ATOM 2105 O O . TYR B 1 131 ? 3.947 15.945 5.18 1 91.62 131 TYR B O 1
ATOM 2113 N N . ILE B 1 132 ? 3.613 16.234 7.379 1 88.88 132 ILE B N 1
ATOM 2114 C CA . ILE B 1 132 ? 2.586 17.25 7.148 1 88.88 132 ILE B CA 1
ATOM 2115 C C . ILE B 1 132 ? 3.094 18.609 7.605 1 88.88 132 ILE B C 1
ATOM 2117 O O . ILE B 1 132 ? 3.406 18.812 8.781 1 88.88 132 ILE B O 1
ATOM 2121 N N . TYR B 1 133 ? 3.205 19.469 6.641 1 83.81 133 TYR B N 1
ATOM 2122 C CA . TYR B 1 133 ? 3.65 20.812 6.953 1 83.81 133 TYR B CA 1
ATOM 2123 C C . TYR B 1 133 ? 2.518 21.828 6.762 1 83.81 133 TYR B C 1
ATOM 2125 O O . TYR B 1 133 ? 1.673 21.656 5.879 1 83.81 133 TYR B O 1
ATOM 2133 N N . SER B 1 134 ? 2.275 22.703 7.648 1 72.81 134 SER B N 1
ATOM 2134 C CA . SER B 1 134 ? 1.267 23.766 7.594 1 72.81 134 SER B CA 1
ATOM 2135 C C . SER B 1 134 ? 1.714 24.906 6.695 1 72.81 134 SER B C 1
ATOM 2137 O O . SER B 1 134 ? 2.912 25.156 6.547 1 72.81 134 SER B O 1
#